Protein AF-A0A7C8MPL8-F1 (afdb_monomer_lite)

Secondary structure (DSSP, 8-state):
-HHHHHHHHHHHHHHHHHHHHHHHHHHHHHHHHHHHHHHHHHHHHHHHHHHHHHHHHHHHHHHHHHHHHHHHHHHHHHHHHHHHHHHHHHHHHHHHHHHHHHHHHHHHHHHHHHHHHHHHHHHHHHHHHHHHHHHHHHHHHHHHHHTTS---------------------------------------HHHHHHHHHHHHH---HHHHHHHHHHHHHHHT--HHHHHHHHHHHHH-

InterPro domains:
  IPR000237 GRIP domain [PF01465] (187-229)
  IPR000237 GRIP domain [PS50913] (182-232)
  IPR000237 GRIP domain [SM00755] (185-232)
  IPR051952 Golgi-associated and autophagy-related protein [PTHR23157] (3-232)

pLDDT: mean 83.1, std 19.93, range [31.59, 98.62]

Foldseek 3Di:
DVVVVVVVVVVVVVVVVVVVVVVVVVVVVVVVVVVVVVVVVVVVVVVVVVVVVVVVVVVVVVVVVVVVVVVVVVVVVVVVVVVVVVVVVVVVVVVVVVVVVVVVVVVVVVVVVVVVVVVVVVVVVVVVVVVVVVVVVVVVVVVVVCVVDDDDDDDDDDDDDDDDDDDDDDDDDDDDDDDDDDDDPDQDPVVLVVLVVCLVPDPDLVVNLVSLVVNCVRVVDDPVRSVVSNCVSVVD

Radius of gyration: 58.72 Å; chains: 1; bounding box: 122×41×184 Å

Sequence (236 aa):
MQERLDLAVEERERAEEQASTFSRRRARELEELKQKARDAERALGRAVEDKDDLASSQKELRRQKEDLERRAAQANEEVSEVRQAMGQLRDALDDSEKQARDLEKEKADLRRAFDETQNRLEKLQKSSKTMSDELRAIQTAKTRALDSNVQSSRSSTESSRSRLTSPTPKSRAVAAQPSGTADSSGIDYVYLKNVLLQFMEQRDKKHQQALIPVLGMLLHFDKKDEQKWTAAVSTR

Organism: NCBI:txid100035

Structure (mmCIF, N/CA/C/O backbone):
data_AF-A0A7C8MPL8-F1
#
_entry.id   AF-A0A7C8MPL8-F1
#
loop_
_atom_site.group_PDB
_atom_site.id
_atom_site.type_symbol
_atom_site.label_atom_id
_atom_site.label_alt_id
_atom_site.label_comp_id
_atom_site.label_asym_id
_atom_site.label_entity_id
_atom_site.label_seq_id
_atom_site.pdbx_PDB_ins_code
_atom_site.Cartn_x
_atom_site.Cartn_y
_atom_site.Cartn_z
_atom_site.occupancy
_atom_site.B_iso_or_equiv
_atom_site.auth_seq_id
_atom_site.auth_comp_id
_atom_site.auth_asym_id
_atom_site.auth_atom_id
_atom_site.pdbx_PDB_model_num
ATOM 1 N N . MET A 1 1 ? 62.451 1.252 -86.437 1.00 67.00 1 MET A N 1
ATOM 2 C CA . MET A 1 1 ? 62.012 2.448 -85.673 1.00 67.00 1 MET A CA 1
ATOM 3 C C . MET A 1 1 ? 60.508 2.420 -85.463 1.00 67.00 1 MET A C 1
ATOM 5 O O . MET A 1 1 ? 60.125 2.411 -84.305 1.00 67.00 1 MET A O 1
ATOM 9 N N . GLN A 1 2 ? 59.692 2.327 -86.524 1.00 74.06 2 GLN A N 1
ATOM 10 C CA . GLN A 1 2 ? 58.225 2.195 -86.424 1.00 74.06 2 GLN A CA 1
ATOM 11 C C . GLN A 1 2 ? 57.785 1.079 -85.464 1.00 74.06 2 GLN A C 1
ATOM 13 O O . GLN A 1 2 ? 57.200 1.404 -84.446 1.00 74.06 2 GLN A O 1
ATOM 18 N N . GLU A 1 3 ? 58.248 -0.162 -85.643 1.00 77.94 3 GLU A N 1
ATOM 19 C CA . GLU A 1 3 ? 57.890 -1.300 -84.765 1.00 77.94 3 GLU A CA 1
ATOM 20 C C . GLU A 1 3 ? 58.091 -1.045 -83.254 1.00 77.94 3 GLU A C 1
ATOM 22 O O . GLU A 1 3 ? 57.353 -1.571 -82.430 1.00 77.94 3 GLU A O 1
ATOM 27 N N . ARG A 1 4 ? 59.079 -0.222 -82.861 1.00 80.31 4 ARG A N 1
ATOM 28 C CA . ARG A 1 4 ? 59.301 0.146 -81.447 1.00 80.31 4 ARG A CA 1
ATOM 29 C C . ARG A 1 4 ? 58.323 1.210 -80.947 1.00 80.31 4 ARG A C 1
ATOM 31 O O . ARG A 1 4 ? 58.054 1.257 -79.754 1.00 80.31 4 ARG A O 1
ATOM 38 N N . LEU A 1 5 ? 57.844 2.076 -81.837 1.00 81.62 5 LEU A N 1
ATOM 39 C CA . LEU A 1 5 ? 56.781 3.036 -81.546 1.00 81.62 5 LEU A CA 1
ATOM 40 C C . LEU A 1 5 ? 55.430 2.318 -81.489 1.00 81.62 5 LEU A C 1
ATOM 42 O O . LEU A 1 5 ? 54.677 2.557 -80.556 1.00 81.62 5 LEU A O 1
ATOM 46 N N . ASP A 1 6 ? 55.175 1.393 -82.415 1.00 83.69 6 ASP A N 1
ATOM 47 C CA . ASP A 1 6 ? 53.940 0.606 -82.470 1.00 83.69 6 ASP A CA 1
ATOM 48 C C . ASP A 1 6 ? 53.789 -0.262 -81.204 1.00 83.69 6 ASP A C 1
ATOM 50 O O . ASP A 1 6 ? 52.764 -0.193 -80.529 1.00 83.69 6 ASP A O 1
ATOM 54 N N . LEU A 1 7 ? 54.852 -0.965 -80.783 1.00 86.50 7 LEU A N 1
ATOM 55 C CA . LEU A 1 7 ? 54.879 -1.694 -79.504 1.00 86.50 7 LEU A CA 1
ATOM 56 C C . LEU A 1 7 ? 54.639 -0.782 -78.287 1.00 86.50 7 LEU A C 1
ATOM 58 O O . LEU A 1 7 ? 53.892 -1.152 -77.385 1.00 86.50 7 LEU A O 1
ATOM 62 N N . ALA A 1 8 ? 55.229 0.418 -78.261 1.00 86.75 8 ALA A N 1
ATOM 63 C CA . ALA A 1 8 ? 55.022 1.373 -77.170 1.00 86.75 8 ALA A CA 1
ATOM 64 C C . ALA A 1 8 ? 53.590 1.948 -77.143 1.00 86.75 8 ALA A C 1
ATOM 66 O O . ALA A 1 8 ? 53.077 2.274 -76.071 1.00 86.75 8 ALA A O 1
ATOM 67 N N . VAL A 1 9 ? 52.932 2.058 -78.304 1.00 85.69 9 VAL A N 1
ATOM 68 C CA . VAL A 1 9 ? 51.509 2.411 -78.401 1.00 85.69 9 VAL A CA 1
ATOM 69 C C . VAL A 1 9 ? 50.644 1.265 -77.884 1.00 85.69 9 VAL A C 1
ATOM 71 O O . VAL A 1 9 ? 49.804 1.515 -77.026 1.00 85.69 9 VAL A O 1
ATOM 74 N N . GLU A 1 10 ? 50.889 0.014 -78.286 1.00 88.38 10 GLU A N 1
ATOM 75 C CA . GLU A 1 10 ? 50.123 -1.126 -77.764 1.00 88.38 10 GLU A CA 1
ATOM 76 C C . GLU A 1 10 ? 50.302 -1.337 -76.247 1.00 88.38 10 GLU A C 1
ATOM 78 O O . GLU A 1 10 ? 49.354 -1.701 -75.549 1.00 88.38 10 GLU A O 1
ATOM 83 N N . GLU A 1 11 ? 51.511 -1.148 -75.706 1.00 88.19 11 GLU A N 1
ATOM 84 C CA . GLU A 1 11 ? 51.752 -1.217 -74.257 1.00 88.19 11 GLU A CA 1
ATOM 85 C C . GLU A 1 11 ? 50.997 -0.111 -73.512 1.00 88.19 11 GLU A C 1
ATOM 87 O O . GLU A 1 11 ? 50.394 -0.370 -72.466 1.00 88.19 11 GLU A O 1
ATOM 92 N N . ARG A 1 12 ? 50.963 1.103 -74.078 1.00 92.19 12 ARG A N 1
ATOM 93 C CA . ARG A 1 12 ? 50.167 2.212 -73.548 1.00 92.19 12 ARG A CA 1
ATOM 94 C C . ARG A 1 12 ? 48.668 1.913 -73.613 1.00 92.19 12 ARG A C 1
ATOM 96 O O . ARG A 1 12 ? 47.988 2.128 -72.615 1.00 92.19 12 ARG A O 1
ATOM 103 N N . GLU A 1 13 ? 48.154 1.404 -74.729 1.00 89.81 13 GLU A N 1
ATOM 104 C CA . GLU A 1 13 ? 46.735 1.056 -74.875 1.00 89.81 13 GLU A CA 1
ATOM 105 C C . GLU A 1 13 ? 46.327 -0.041 -73.882 1.00 89.81 13 GLU A C 1
ATOM 107 O O . GLU A 1 13 ? 45.354 0.136 -73.149 1.00 89.81 13 GLU A O 1
ATOM 112 N N . ARG A 1 14 ? 47.128 -1.107 -73.726 1.00 91.81 14 ARG A N 1
ATOM 113 C CA . ARG A 1 14 ? 46.898 -2.129 -72.685 1.00 91.81 14 ARG A CA 1
ATOM 114 C C . ARG A 1 14 ? 46.922 -1.537 -71.272 1.00 91.81 14 ARG A C 1
ATOM 116 O O . ARG A 1 14 ? 46.098 -1.920 -70.440 1.00 91.81 14 ARG A O 1
ATOM 123 N N . ALA A 1 15 ? 47.834 -0.609 -70.981 1.00 91.31 15 ALA A N 1
ATOM 124 C CA . ALA A 1 15 ? 47.884 0.069 -69.685 1.00 91.31 15 ALA A CA 1
ATOM 125 C C . ALA A 1 15 ? 46.659 0.976 -69.453 1.00 91.31 15 ALA A C 1
ATOM 127 O O . ALA A 1 15 ? 46.120 1.005 -68.344 1.00 91.31 15 ALA A O 1
ATOM 128 N N . GLU A 1 16 ? 46.171 1.670 -70.485 1.00 92.06 16 GLU A N 1
ATOM 129 C CA . GLU A 1 16 ? 44.957 2.495 -70.433 1.00 92.06 16 GLU A CA 1
ATOM 130 C C . GLU A 1 16 ? 43.687 1.641 -70.261 1.00 92.06 16 GLU A C 1
ATOM 132 O O . GLU A 1 16 ? 42.826 1.981 -69.444 1.00 92.06 16 GLU A O 1
ATOM 137 N N . GLU A 1 17 ? 43.585 0.486 -70.925 1.00 91.56 17 GLU A N 1
ATOM 138 C CA . GLU A 1 17 ? 42.501 -0.486 -70.721 1.00 91.56 17 GLU A CA 1
ATOM 139 C C . GLU A 1 17 ? 42.502 -1.076 -69.300 1.00 91.56 17 GLU A C 1
ATOM 141 O O . GLU A 1 17 ? 41.455 -1.149 -68.641 1.00 91.56 17 GLU A O 1
ATOM 146 N N . GLN A 1 18 ? 43.674 -1.453 -68.781 1.00 93.00 18 GLN A N 1
ATOM 147 C CA . GLN A 1 18 ? 43.825 -1.946 -67.407 1.00 93.00 18 GLN A CA 1
ATOM 148 C C . GLN A 1 18 ? 43.489 -0.858 -66.375 1.00 93.00 18 GLN A C 1
ATOM 150 O O . GLN A 1 18 ? 42.751 -1.114 -65.421 1.00 93.00 18 GLN A O 1
ATOM 155 N N . ALA A 1 19 ? 43.936 0.383 -66.587 1.00 92.31 19 ALA A N 1
ATOM 156 C CA . ALA A 1 19 ? 43.582 1.516 -65.735 1.00 92.31 19 ALA A CA 1
ATOM 157 C C . ALA A 1 19 ? 42.073 1.828 -65.785 1.00 92.31 19 ALA A C 1
ATOM 159 O O . ALA A 1 19 ? 41.456 2.075 -64.746 1.00 92.31 19 ALA A O 1
ATOM 160 N N . SER A 1 20 ? 41.453 1.762 -66.967 1.00 93.06 20 SER A N 1
ATOM 161 C CA . SER A 1 20 ? 40.014 1.974 -67.177 1.00 93.06 20 SER A CA 1
ATOM 162 C C . SER A 1 20 ? 39.164 0.910 -66.474 1.00 93.06 20 SER A C 1
ATOM 164 O O . SER A 1 20 ? 38.223 1.236 -65.742 1.00 93.06 20 SER A O 1
ATOM 166 N N . THR A 1 21 ? 39.514 -0.370 -66.622 1.00 93.62 21 THR A N 1
ATOM 167 C CA . THR A 1 21 ? 38.810 -1.483 -65.960 1.00 93.62 21 THR A CA 1
ATOM 168 C C . THR A 1 21 ? 38.979 -1.448 -64.440 1.00 93.62 21 THR A C 1
ATOM 170 O O . THR A 1 21 ? 37.984 -1.570 -63.717 1.00 93.62 21 THR A O 1
ATOM 173 N N . PHE A 1 22 ? 40.191 -1.183 -63.940 1.00 95.38 22 PHE A N 1
ATOM 174 C CA . PHE A 1 22 ? 40.453 -0.995 -62.511 1.00 95.38 22 PHE A CA 1
ATOM 175 C C . PHE A 1 22 ? 39.693 0.211 -61.935 1.00 95.38 22 PHE A C 1
ATOM 177 O O . PHE A 1 22 ? 39.052 0.095 -60.890 1.00 95.38 22 PHE A O 1
ATOM 184 N N . SER A 1 23 ? 39.684 1.346 -62.642 1.00 94.81 23 SER A N 1
ATOM 185 C CA . SER A 1 23 ? 38.942 2.552 -62.254 1.00 94.81 23 SER A CA 1
ATOM 186 C C . SER A 1 23 ? 37.435 2.288 -62.152 1.00 94.81 23 SER A C 1
ATOM 188 O O . SER A 1 23 ? 36.821 2.594 -61.130 1.00 94.81 23 SER A O 1
ATOM 190 N N . ARG A 1 24 ? 36.838 1.616 -63.150 1.00 95.94 24 ARG A N 1
ATOM 191 C CA . ARG A 1 24 ? 35.416 1.217 -63.127 1.00 95.94 24 ARG A CA 1
ATOM 192 C C . ARG A 1 24 ? 35.086 0.285 -61.963 1.00 95.94 24 ARG A C 1
ATOM 194 O O . ARG A 1 24 ? 34.034 0.441 -61.344 1.00 95.94 24 ARG A O 1
ATOM 201 N N . ARG A 1 25 ? 35.964 -0.675 -61.652 1.00 95.62 25 ARG A N 1
ATOM 202 C CA . ARG A 1 25 ? 35.799 -1.570 -60.498 1.00 95.62 25 ARG A CA 1
ATOM 203 C C . ARG A 1 25 ? 35.842 -0.785 -59.185 1.00 95.62 25 ARG A C 1
ATOM 205 O O . ARG A 1 25 ? 34.903 -0.873 -58.400 1.00 95.62 25 ARG A O 1
ATOM 212 N N . ARG A 1 26 ? 36.872 0.042 -58.993 1.00 96.25 26 ARG A N 1
ATOM 213 C CA . ARG A 1 26 ? 37.046 0.866 -57.790 1.00 96.25 26 ARG A CA 1
ATOM 214 C C . ARG A 1 26 ? 35.908 1.872 -57.602 1.00 96.25 26 ARG A C 1
ATOM 216 O O . ARG A 1 26 ? 35.501 2.117 -56.473 1.00 96.25 26 ARG A O 1
ATOM 223 N N . ALA A 1 27 ? 35.353 2.418 -58.685 1.00 96.50 27 ALA A N 1
ATOM 224 C CA . ALA A 1 27 ? 34.179 3.289 -58.630 1.00 96.50 27 ALA A CA 1
ATOM 225 C C . ALA A 1 27 ? 32.936 2.560 -58.085 1.00 96.50 27 ALA A C 1
ATOM 227 O O . ALA A 1 27 ? 32.233 3.118 -57.247 1.00 96.50 27 ALA A O 1
ATOM 228 N N . ARG A 1 28 ? 32.695 1.305 -58.498 1.00 96.94 28 ARG A N 1
ATOM 229 C CA . ARG A 1 28 ? 31.602 0.471 -57.960 1.00 96.94 28 ARG A CA 1
ATOM 230 C C . ARG A 1 28 ? 31.819 0.131 -56.488 1.00 96.94 28 ARG A C 1
ATOM 232 O O . ARG A 1 28 ? 30.913 0.329 -55.689 1.00 96.94 28 ARG A O 1
ATOM 239 N N . GLU A 1 29 ? 33.027 -0.298 -56.122 1.00 96.88 29 GLU A N 1
ATOM 240 C CA . GLU A 1 29 ? 33.391 -0.601 -54.729 1.00 96.88 29 GLU A CA 1
ATOM 241 C C . GLU A 1 29 ? 33.224 0.636 -53.820 1.00 96.88 29 GLU A C 1
ATOM 243 O O . GLU A 1 29 ? 32.696 0.526 -52.714 1.00 96.88 29 GLU A O 1
ATOM 248 N N . LEU A 1 30 ? 33.585 1.835 -54.296 1.00 97.44 30 LEU A N 1
ATOM 249 C CA . LEU A 1 30 ? 33.338 3.094 -53.583 1.00 97.44 30 LEU A CA 1
ATOM 250 C C . LEU A 1 30 ? 31.844 3.426 -53.453 1.00 97.44 30 LEU A C 1
ATOM 252 O O . LEU A 1 30 ? 31.427 3.910 -52.404 1.00 97.44 30 LEU A O 1
ATOM 256 N N . GLU A 1 31 ? 31.037 3.184 -54.485 1.00 97.25 31 GLU A N 1
ATOM 257 C CA . GLU A 1 31 ? 29.591 3.433 -54.440 1.00 97.25 31 GLU A CA 1
ATOM 258 C C . GLU A 1 31 ? 28.884 2.472 -53.467 1.00 97.25 31 GLU A C 1
ATOM 260 O O . GLU A 1 31 ? 28.074 2.903 -52.645 1.00 97.25 31 GLU A O 1
ATOM 265 N N . GLU A 1 32 ? 29.271 1.192 -53.462 1.00 97.94 32 GLU A N 1
ATOM 266 C CA . GLU A 1 32 ? 28.816 0.211 -52.472 1.00 97.94 32 GLU A CA 1
ATOM 267 C C . GLU A 1 32 ? 29.202 0.596 -51.041 1.00 97.94 32 GLU A C 1
ATOM 269 O O . GLU A 1 32 ? 28.385 0.461 -50.130 1.00 97.94 32 GLU A O 1
ATOM 274 N N . LEU A 1 33 ? 30.435 1.068 -50.820 1.00 97.69 33 LEU A N 1
ATOM 275 C CA . LEU A 1 33 ? 30.889 1.510 -49.500 1.00 97.69 33 LEU A CA 1
ATOM 276 C C . LEU A 1 33 ? 30.125 2.751 -49.022 1.00 97.69 33 LEU A C 1
ATOM 278 O O . LEU A 1 33 ? 29.727 2.792 -47.860 1.00 97.69 33 LEU A O 1
ATOM 282 N N . LYS A 1 34 ? 29.841 3.723 -49.902 1.00 98.12 34 LYS A N 1
ATOM 283 C CA . LYS A 1 34 ? 28.970 4.869 -49.572 1.00 98.12 34 LYS A CA 1
ATOM 284 C C . LYS A 1 34 ? 27.554 4.424 -49.212 1.00 98.12 34 LYS A C 1
ATOM 286 O O . LYS A 1 34 ? 26.969 4.966 -48.277 1.00 98.12 34 LYS A O 1
ATOM 291 N N . GLN A 1 35 ? 26.993 3.461 -49.945 1.00 98.25 35 GLN A N 1
ATOM 292 C CA . GLN A 1 35 ? 25.651 2.954 -49.666 1.00 98.25 35 GLN A CA 1
ATOM 293 C C . GLN A 1 35 ? 25.610 2.223 -48.316 1.00 98.25 35 GLN A C 1
ATOM 295 O O . GLN A 1 35 ? 24.775 2.548 -47.476 1.00 98.25 35 GLN A O 1
ATOM 300 N N . LYS A 1 36 ? 26.580 1.335 -48.056 1.00 98.19 36 LYS A N 1
ATOM 301 C CA . LYS A 1 36 ? 26.753 0.652 -46.762 1.00 98.19 36 LYS A CA 1
ATOM 302 C C . LYS A 1 36 ? 26.947 1.643 -45.606 1.00 98.19 36 LYS A C 1
ATOM 304 O O . LYS A 1 36 ? 26.357 1.441 -44.551 1.00 98.19 36 LYS A O 1
ATOM 309 N N . ALA A 1 37 ? 27.710 2.722 -45.804 1.00 98.06 37 ALA A N 1
ATOM 310 C CA . ALA A 1 37 ? 27.881 3.777 -44.802 1.00 98.06 37 ALA A CA 1
ATOM 311 C C . ALA A 1 37 ? 26.551 4.477 -44.473 1.00 98.06 37 ALA A C 1
ATOM 313 O O . ALA A 1 37 ? 26.176 4.543 -43.308 1.00 98.06 37 ALA A O 1
ATOM 314 N N . ARG A 1 38 ? 25.783 4.897 -45.489 1.00 98.31 38 ARG A N 1
ATOM 315 C CA . ARG A 1 38 ? 24.454 5.513 -45.304 1.00 98.31 38 ARG A CA 1
ATOM 316 C C . ARG A 1 38 ? 23.456 4.587 -44.612 1.00 98.31 38 ARG A C 1
ATOM 318 O O . ARG A 1 38 ? 22.646 5.042 -43.810 1.00 98.31 38 ARG A O 1
ATOM 325 N N . ASP A 1 39 ? 23.482 3.295 -44.926 1.00 98.19 39 ASP A N 1
ATOM 326 C CA . ASP A 1 39 ? 22.590 2.321 -44.291 1.00 98.19 39 ASP A CA 1
ATOM 327 C C . ASP A 1 39 ? 23.005 2.025 -42.841 1.00 98.19 39 ASP A C 1
ATOM 329 O O . ASP A 1 39 ? 22.136 1.910 -41.976 1.00 98.19 39 ASP A O 1
ATOM 333 N N . ALA A 1 40 ? 24.308 2.013 -42.544 1.00 97.88 40 ALA A N 1
ATOM 334 C CA . ALA A 1 40 ? 24.823 1.946 -41.178 1.00 97.88 40 ALA A CA 1
ATOM 335 C C . ALA A 1 40 ? 24.480 3.206 -40.359 1.00 97.88 40 ALA A C 1
ATOM 337 O O . ALA A 1 40 ? 24.060 3.080 -39.213 1.00 97.88 40 ALA A O 1
ATOM 338 N N . GLU A 1 41 ? 24.577 4.406 -40.942 1.00 98.12 41 GLU A N 1
ATOM 339 C CA . GLU A 1 41 ? 24.157 5.672 -40.314 1.00 98.12 41 GLU A CA 1
ATOM 340 C C . GLU A 1 41 ? 22.657 5.667 -39.971 1.00 98.12 41 GLU A C 1
ATOM 342 O O . GLU A 1 41 ? 22.269 6.033 -38.862 1.00 98.12 4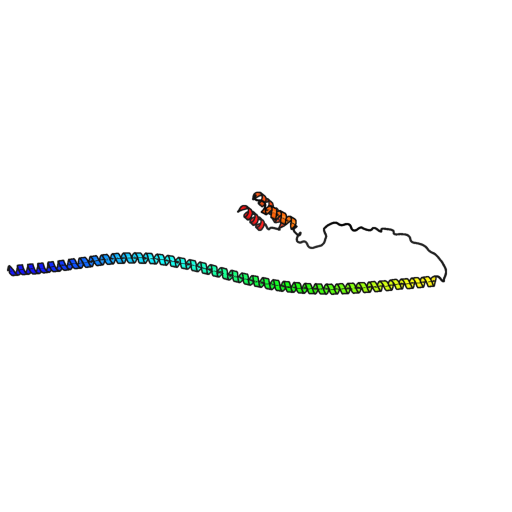1 GLU A O 1
ATOM 347 N N . ARG A 1 42 ? 21.801 5.185 -40.885 1.00 98.44 42 ARG A N 1
ATOM 348 C CA . ARG A 1 42 ? 20.353 5.027 -40.640 1.00 98.44 42 ARG A CA 1
ATOM 349 C C . ARG A 1 42 ? 20.053 4.003 -39.547 1.00 98.44 42 ARG A C 1
ATOM 351 O O . ARG A 1 42 ? 19.166 4.233 -38.728 1.00 98.44 42 ARG A O 1
ATOM 358 N N . ALA A 1 43 ? 20.761 2.873 -39.544 1.00 98.25 43 ALA A N 1
ATOM 359 C CA . ALA A 1 43 ? 20.613 1.847 -38.516 1.00 98.25 43 ALA A CA 1
ATOM 360 C C . ALA A 1 43 ? 21.075 2.354 -37.140 1.00 98.25 43 ALA A C 1
ATOM 362 O O . ALA A 1 43 ? 20.408 2.092 -36.143 1.00 98.25 43 ALA A O 1
ATOM 363 N N . LEU A 1 44 ? 22.162 3.131 -37.096 1.00 98.38 44 LEU A N 1
ATOM 364 C CA . LEU A 1 44 ? 22.645 3.793 -35.886 1.00 98.38 44 LEU A CA 1
ATOM 365 C C . LEU A 1 44 ? 21.623 4.804 -35.350 1.00 98.38 44 LEU A C 1
ATOM 367 O O . LEU A 1 44 ? 21.365 4.800 -34.153 1.00 98.38 44 LEU A O 1
ATOM 371 N N . GLY A 1 45 ? 21.012 5.618 -36.220 1.00 98.38 45 GLY A N 1
ATOM 372 C CA . GLY A 1 45 ? 19.949 6.553 -35.833 1.00 98.38 45 GLY A CA 1
ATOM 373 C C . GLY A 1 45 ? 18.781 5.851 -35.134 1.00 98.38 45 GLY A C 1
ATOM 374 O O . GLY A 1 45 ? 18.458 6.188 -34.000 1.00 98.38 45 GLY A O 1
ATOM 375 N N . ARG A 1 46 ? 18.240 4.792 -35.752 1.00 98.38 46 ARG A N 1
ATOM 376 C CA . ARG A 1 46 ? 17.169 3.971 -35.154 1.00 98.38 46 ARG A CA 1
ATOM 377 C C . ARG A 1 46 ? 17.583 3.339 -33.826 1.00 98.38 46 ARG A C 1
ATOM 379 O O . ARG A 1 46 ? 16.830 3.387 -32.868 1.00 98.38 46 ARG A O 1
ATOM 386 N N . ALA A 1 47 ? 18.801 2.802 -33.740 1.00 98.12 47 ALA A N 1
ATOM 387 C CA . ALA A 1 47 ? 19.307 2.205 -32.505 1.00 98.12 47 ALA A CA 1
ATOM 388 C C . ALA A 1 47 ? 19.511 3.228 -31.367 1.00 98.12 47 ALA A C 1
ATOM 390 O O . ALA A 1 47 ? 19.532 2.842 -30.199 1.00 98.12 47 ALA A O 1
ATOM 391 N N . VAL A 1 48 ? 19.678 4.519 -31.685 1.00 98.50 48 VAL A N 1
ATOM 392 C CA . VAL A 1 48 ? 19.681 5.610 -30.697 1.00 98.50 48 VAL A CA 1
ATOM 393 C C . VAL A 1 48 ? 18.254 5.946 -30.261 1.00 98.50 48 VAL A C 1
ATOM 395 O O . VAL A 1 48 ? 18.015 6.016 -29.059 1.00 98.50 48 VAL A O 1
ATOM 398 N N . GLU A 1 49 ? 17.310 6.064 -31.199 1.00 98.44 49 GLU A N 1
ATOM 399 C CA . GLU A 1 49 ? 15.880 6.276 -30.909 1.00 98.44 49 GLU A CA 1
ATOM 400 C C . GLU A 1 49 ? 15.321 5.151 -30.012 1.00 98.44 49 GLU A C 1
ATOM 402 O O . GLU A 1 49 ? 14.853 5.425 -28.906 1.00 98.44 49 GLU A O 1
ATOM 407 N N . ASP A 1 50 ? 15.501 3.883 -30.405 1.00 98.31 50 ASP A N 1
ATOM 408 C CA . ASP A 1 50 ? 15.093 2.698 -29.630 1.00 98.31 50 ASP A CA 1
ATOM 409 C C . ASP A 1 50 ? 15.698 2.695 -28.212 1.00 98.31 50 ASP A C 1
ATOM 411 O O . ASP A 1 50 ? 15.056 2.304 -27.234 1.00 98.31 50 ASP A O 1
ATOM 415 N N . LYS A 1 51 ? 16.960 3.122 -28.077 1.00 98.38 51 LYS A N 1
ATOM 416 C CA . LYS A 1 51 ? 17.661 3.185 -26.789 1.00 98.38 51 LYS A CA 1
ATOM 417 C C . LYS A 1 51 ? 17.081 4.270 -25.883 1.00 98.38 51 LYS A C 1
ATOM 419 O O . LYS A 1 51 ? 16.948 4.028 -24.681 1.00 98.38 51 LYS A O 1
ATOM 424 N N . ASP A 1 52 ? 16.773 5.443 -26.424 1.00 98.50 52 ASP A N 1
ATOM 425 C CA . ASP A 1 52 ? 16.223 6.556 -25.651 1.00 98.50 52 ASP A CA 1
ATOM 426 C C . ASP A 1 52 ? 14.770 6.264 -25.229 1.00 98.50 52 ASP A C 1
ATOM 428 O O . ASP A 1 52 ? 14.409 6.494 -24.067 1.00 98.50 52 ASP A O 1
ATOM 432 N N . ASP A 1 53 ? 13.983 5.614 -26.093 1.00 98.44 53 ASP A N 1
ATOM 433 C CA . ASP A 1 53 ? 12.656 5.085 -25.760 1.00 98.44 53 ASP A CA 1
ATOM 434 C C . ASP A 1 53 ? 12.729 4.033 -24.641 1.00 98.44 53 ASP A C 1
ATOM 436 O O . ASP A 1 53 ? 12.034 4.155 -23.624 1.00 98.44 53 ASP A O 1
ATOM 440 N N . LEU A 1 54 ? 13.628 3.046 -24.748 1.00 98.38 54 LEU A N 1
ATOM 441 C CA . LEU A 1 54 ? 13.859 2.047 -23.696 1.00 98.38 54 LEU A CA 1
ATOM 442 C C . LEU A 1 54 ? 14.345 2.677 -22.381 1.00 98.38 54 LEU A C 1
ATOM 444 O O . LEU A 1 54 ? 13.931 2.245 -21.302 1.00 98.38 54 LEU A O 1
ATOM 448 N N . ALA A 1 55 ? 15.187 3.712 -22.437 1.00 98.50 55 ALA A N 1
ATOM 449 C CA . ALA A 1 55 ? 15.637 4.443 -21.255 1.00 98.50 55 ALA A CA 1
ATOM 450 C C . ALA A 1 55 ? 14.487 5.217 -20.585 1.00 98.50 55 ALA A C 1
ATOM 452 O O . ALA A 1 55 ? 14.395 5.240 -19.351 1.00 98.50 55 ALA A O 1
ATOM 453 N N . SER A 1 56 ? 13.580 5.803 -21.376 1.00 98.44 56 SER A N 1
ATOM 454 C CA . SER A 1 56 ? 12.378 6.472 -20.868 1.00 98.44 56 SER A CA 1
ATOM 455 C C . SER A 1 56 ? 11.421 5.475 -20.195 1.00 98.44 56 SER A C 1
ATOM 457 O O . SER A 1 56 ? 11.007 5.695 -19.054 1.00 98.44 56 SER A O 1
ATOM 459 N N . SER A 1 57 ? 11.183 4.323 -20.832 1.00 98.19 57 SER A N 1
ATOM 460 C CA . SER A 1 57 ? 10.366 3.228 -20.303 1.00 98.19 57 SER A CA 1
ATOM 461 C C . SER A 1 57 ? 10.956 2.655 -19.010 1.00 98.19 57 SER A C 1
ATOM 463 O O . SER A 1 57 ? 10.253 2.524 -18.008 1.00 98.19 57 SER A O 1
ATOM 465 N N . GLN A 1 58 ? 12.272 2.416 -18.961 1.00 98.38 58 GLN A N 1
ATOM 466 C CA . GLN A 1 58 ? 12.955 1.956 -17.747 1.00 98.38 58 GLN A CA 1
ATOM 467 C C . GLN A 1 58 ? 12.829 2.967 -16.595 1.00 98.38 58 GLN A C 1
ATOM 469 O O . GLN A 1 58 ? 12.669 2.569 -15.439 1.00 98.38 58 GLN A O 1
ATOM 474 N N . LYS A 1 59 ? 12.909 4.272 -16.882 1.00 98.62 59 LYS A N 1
ATOM 475 C CA . LYS A 1 59 ? 12.736 5.330 -15.875 1.00 98.62 59 LYS A CA 1
ATOM 476 C C . LYS A 1 59 ? 11.310 5.358 -15.324 1.00 98.62 59 LYS A C 1
ATOM 478 O O . LYS A 1 59 ? 11.135 5.545 -14.122 1.00 98.62 59 LYS A O 1
ATOM 483 N N . GLU A 1 60 ? 10.315 5.148 -16.176 1.00 98.56 60 GLU A N 1
ATOM 484 C CA . GLU A 1 60 ? 8.913 5.107 -15.770 1.00 98.56 60 GLU A CA 1
ATOM 485 C C . GLU A 1 60 ? 8.584 3.840 -14.964 1.00 98.56 60 GLU A C 1
ATOM 487 O O . GLU A 1 60 ? 8.022 3.935 -13.875 1.00 98.56 60 GLU A O 1
ATOM 492 N N . LEU A 1 61 ? 9.064 2.668 -15.392 1.00 98.25 61 LEU A N 1
ATOM 493 C CA . LEU A 1 61 ? 8.949 1.422 -14.621 1.00 98.25 61 LEU A CA 1
ATOM 494 C C . LEU A 1 61 ? 9.628 1.512 -13.243 1.00 98.25 61 LEU A C 1
ATOM 496 O O . LEU A 1 61 ? 9.110 0.964 -12.270 1.00 98.25 61 LEU A O 1
ATOM 500 N N . ARG A 1 62 ? 10.759 2.227 -13.124 1.00 98.62 62 ARG A N 1
ATOM 501 C CA . ARG A 1 62 ? 11.395 2.502 -11.821 1.00 98.62 62 ARG A CA 1
ATOM 502 C C . ARG A 1 62 ? 10.502 3.345 -10.911 1.00 98.62 62 ARG A C 1
ATOM 504 O O . ARG A 1 62 ? 10.313 2.963 -9.764 1.00 98.62 62 ARG A O 1
ATOM 511 N N . ARG A 1 63 ? 9.899 4.425 -11.421 1.00 98.62 63 ARG A N 1
ATOM 512 C CA . ARG A 1 63 ? 8.951 5.258 -10.653 1.00 98.62 63 ARG A CA 1
ATOM 513 C C . ARG A 1 63 ? 7.738 4.463 -10.188 1.00 98.62 63 ARG A C 1
ATOM 515 O O . ARG A 1 63 ? 7.396 4.506 -9.014 1.00 98.62 63 ARG A O 1
ATOM 522 N N . GLN A 1 64 ? 7.133 3.691 -11.089 1.00 98.56 64 GLN A N 1
ATOM 523 C CA . GLN A 1 64 ? 5.986 2.843 -10.763 1.00 98.56 64 GLN A CA 1
ATOM 524 C C . GLN A 1 64 ? 6.344 1.799 -9.702 1.00 98.56 64 GLN A C 1
ATOM 526 O O . GLN A 1 64 ? 5.556 1.562 -8.790 1.00 98.56 64 GLN A O 1
ATOM 531 N N . LYS A 1 65 ? 7.551 1.224 -9.769 1.00 98.38 65 LYS A N 1
ATOM 532 C CA . LYS A 1 65 ? 8.067 0.339 -8.724 1.00 98.38 65 LYS A CA 1
ATOM 533 C C . LYS A 1 65 ? 8.237 1.072 -7.385 1.00 98.38 65 LYS A C 1
ATOM 535 O O . LYS A 1 65 ? 7.733 0.576 -6.384 1.00 98.38 65 LYS A O 1
ATOM 540 N N . GLU A 1 66 ? 8.889 2.235 -7.361 1.00 98.62 66 GLU A N 1
ATOM 541 C CA . GLU A 1 66 ? 9.079 3.040 -6.141 1.00 98.62 66 GLU A CA 1
ATOM 542 C C . GLU A 1 66 ? 7.737 3.437 -5.497 1.00 98.62 66 GLU A C 1
ATOM 544 O O . GLU A 1 66 ? 7.581 3.357 -4.279 1.00 98.62 66 GLU A O 1
ATOM 549 N N . ASP A 1 67 ? 6.739 3.818 -6.297 1.00 98.50 67 ASP A N 1
ATOM 550 C CA . ASP A 1 67 ? 5.407 4.174 -5.801 1.00 98.50 67 ASP A CA 1
ATOM 551 C C . ASP A 1 67 ? 4.610 2.955 -5.308 1.00 98.50 67 ASP A C 1
ATOM 553 O O . ASP A 1 67 ? 3.878 3.061 -4.321 1.00 98.50 67 ASP A O 1
ATOM 557 N N . LEU A 1 68 ? 4.769 1.783 -5.934 1.00 98.38 68 LEU A N 1
ATOM 558 C CA . LEU A 1 68 ? 4.210 0.526 -5.424 1.00 98.38 68 LEU A CA 1
ATOM 559 C C . LEU A 1 68 ? 4.883 0.092 -4.114 1.00 98.38 68 LEU A C 1
ATOM 561 O O . LEU A 1 68 ? 4.182 -0.314 -3.190 1.00 98.38 68 LEU A O 1
ATOM 565 N N . GLU A 1 69 ? 6.206 0.224 -3.996 1.00 98.50 69 GLU A N 1
ATOM 566 C CA . GLU A 1 69 ? 6.950 -0.065 -2.762 1.00 98.50 69 GLU A CA 1
ATOM 567 C C . GLU A 1 69 ? 6.530 0.877 -1.620 1.00 98.50 69 GLU A C 1
ATOM 569 O O . GLU A 1 69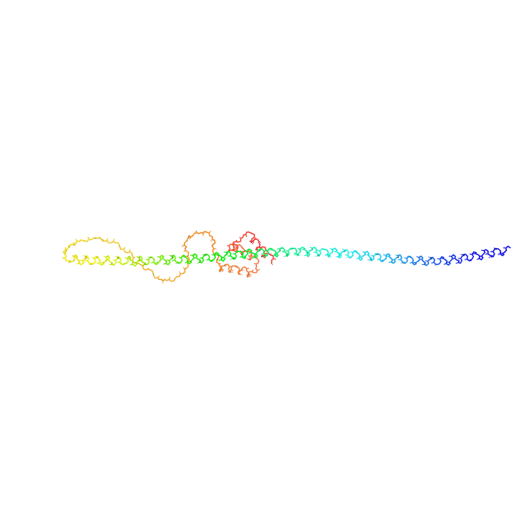 ? 6.290 0.412 -0.505 1.00 98.50 69 GLU A O 1
ATOM 574 N N . ARG A 1 70 ? 6.325 2.174 -1.897 1.00 98.62 70 ARG A N 1
ATOM 575 C CA . ARG A 1 70 ? 5.771 3.138 -0.924 1.00 98.62 70 ARG A CA 1
ATOM 576 C C . ARG A 1 70 ? 4.365 2.760 -0.459 1.00 98.62 70 ARG A C 1
ATOM 578 O O . ARG A 1 70 ? 4.113 2.752 0.743 1.00 98.62 70 ARG A O 1
ATOM 585 N N . ARG A 1 71 ? 3.462 2.416 -1.385 1.00 98.56 71 ARG A N 1
ATOM 586 C CA . ARG A 1 71 ? 2.091 1.986 -1.049 1.00 98.56 71 ARG A CA 1
ATOM 587 C C . ARG A 1 71 ? 2.079 0.682 -0.254 1.00 98.56 71 ARG A C 1
ATOM 589 O O . ARG A 1 71 ? 1.297 0.551 0.680 1.00 98.56 71 ARG A O 1
ATOM 596 N N . ALA A 1 72 ? 2.955 -0.265 -0.589 1.00 98.19 72 ALA A N 1
ATOM 597 C CA . ALA A 1 72 ? 3.104 -1.509 0.159 1.00 98.19 72 ALA A CA 1
ATOM 598 C C . ALA A 1 72 ? 3.645 -1.263 1.579 1.00 98.19 72 ALA A C 1
ATOM 600 O O . ALA A 1 72 ? 3.171 -1.886 2.525 1.00 98.19 72 ALA A O 1
ATOM 601 N N . ALA A 1 73 ? 4.595 -0.337 1.750 1.00 98.44 73 ALA A N 1
ATOM 602 C CA . ALA A 1 73 ? 5.079 0.069 3.068 1.00 98.44 73 ALA A CA 1
ATOM 603 C C . ALA A 1 73 ? 3.968 0.719 3.912 1.00 98.44 73 ALA A C 1
ATOM 605 O O . ALA A 1 73 ? 3.769 0.315 5.053 1.00 98.44 73 ALA A O 1
ATOM 606 N N . GLN A 1 74 ? 3.195 1.646 3.333 1.00 98.56 74 GLN A N 1
ATOM 607 C CA . GLN A 1 74 ? 2.046 2.278 3.996 1.00 98.56 74 GLN A CA 1
ATOM 608 C C . GLN A 1 74 ? 0.990 1.249 4.424 1.00 98.56 74 GLN A C 1
ATOM 610 O O . GLN A 1 74 ? 0.611 1.214 5.589 1.00 98.56 74 GLN A O 1
ATOM 615 N N . ALA A 1 75 ? 0.585 0.347 3.524 1.00 98.12 75 ALA A N 1
ATOM 616 C CA . ALA A 1 75 ? -0.393 -0.695 3.838 1.00 98.12 75 ALA A CA 1
ATOM 617 C C . ALA A 1 75 ? 0.096 -1.676 4.925 1.00 98.12 75 ALA A C 1
ATOM 619 O O . ALA A 1 75 ? -0.704 -2.166 5.719 1.00 98.12 75 ALA A O 1
ATOM 620 N N . ASN A 1 76 ? 1.401 -1.968 4.987 1.00 98.44 76 ASN A N 1
ATOM 621 C CA . ASN A 1 76 ? 1.969 -2.785 6.063 1.00 98.44 76 ASN A CA 1
ATOM 622 C C . ASN A 1 76 ? 1.938 -2.063 7.419 1.00 98.44 76 ASN A C 1
ATOM 624 O O . ASN A 1 76 ? 1.655 -2.711 8.428 1.00 98.44 76 ASN A O 1
ATOM 628 N N . GLU A 1 77 ? 2.186 -0.750 7.444 1.00 98.56 77 GLU A N 1
ATOM 629 C CA . GLU A 1 77 ? 2.094 0.059 8.665 1.00 98.56 77 GLU A CA 1
ATOM 630 C C . GLU A 1 77 ? 0.642 0.148 9.155 1.00 98.56 77 GLU A C 1
ATOM 632 O O . GLU A 1 77 ? 0.370 -0.199 10.300 1.00 98.56 77 GLU A O 1
ATOM 637 N N . GLU A 1 78 ? -0.314 0.453 8.271 1.00 98.50 78 GLU A N 1
ATOM 638 C CA . GLU A 1 78 ? -1.754 0.453 8.588 1.00 98.50 78 GLU A CA 1
ATOM 639 C C . GLU A 1 78 ? -2.217 -0.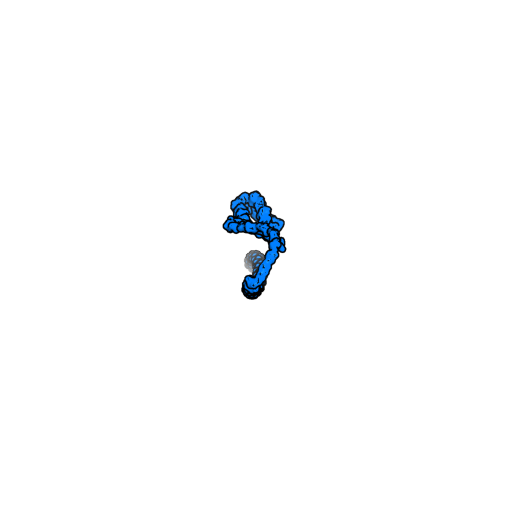903 9.161 1.00 98.50 78 GLU A C 1
ATOM 641 O O . GLU A 1 78 ? -2.964 -0.962 10.139 1.00 98.50 78 GLU A O 1
ATOM 646 N N . VAL A 1 79 ? -1.739 -2.025 8.606 1.00 98.62 79 VAL A N 1
ATOM 647 C CA . VAL A 1 79 ? -2.024 -3.371 9.141 1.00 98.62 79 VAL A CA 1
ATOM 648 C C . VAL A 1 79 ? -1.375 -3.599 10.513 1.00 98.62 79 VAL A C 1
ATOM 650 O O . VAL A 1 79 ? -1.947 -4.315 11.340 1.00 98.62 79 VAL A O 1
ATOM 653 N N . SER A 1 80 ? -0.206 -3.012 10.777 1.00 98.56 80 SER A N 1
ATOM 654 C CA . SER A 1 80 ? 0.458 -3.048 12.086 1.00 98.56 80 SER A CA 1
ATOM 655 C C . SER A 1 80 ? -0.343 -2.263 13.132 1.00 98.56 80 SER A C 1
ATOM 657 O O . SER A 1 80 ? -0.712 -2.822 14.169 1.00 98.56 80 SER A O 1
ATOM 659 N N . GLU A 1 81 ? -0.717 -1.020 12.818 1.00 98.56 81 GLU A N 1
ATOM 660 C CA . GLU A 1 81 ? -1.543 -0.150 13.663 1.00 98.56 81 GLU A CA 1
ATOM 661 C C . GLU A 1 81 ? -2.902 -0.791 13.981 1.00 98.56 81 GLU A C 1
ATOM 663 O O . GLU A 1 81 ? -3.302 -0.867 15.145 1.00 98.56 81 GLU A O 1
ATOM 668 N N . VAL A 1 82 ? -3.594 -1.345 12.977 1.00 98.56 82 VAL A N 1
ATOM 669 C CA . VAL A 1 82 ? -4.878 -2.042 13.174 1.00 98.56 82 VAL A CA 1
ATOM 670 C C . VAL A 1 82 ? -4.720 -3.266 14.080 1.00 98.56 82 VAL A C 1
ATOM 672 O O . VAL A 1 82 ? -5.575 -3.507 14.934 1.00 98.56 82 VAL A O 1
ATOM 675 N N . ARG A 1 83 ? -3.629 -4.035 13.956 1.00 98.56 83 ARG A N 1
ATOM 676 C CA . ARG A 1 83 ? -3.353 -5.168 14.860 1.00 98.56 83 ARG A CA 1
ATOM 677 C C . ARG A 1 83 ? -3.083 -4.705 16.290 1.00 98.56 83 ARG A C 1
ATOM 679 O O . ARG A 1 83 ? -3.577 -5.344 17.218 1.00 98.56 83 ARG A O 1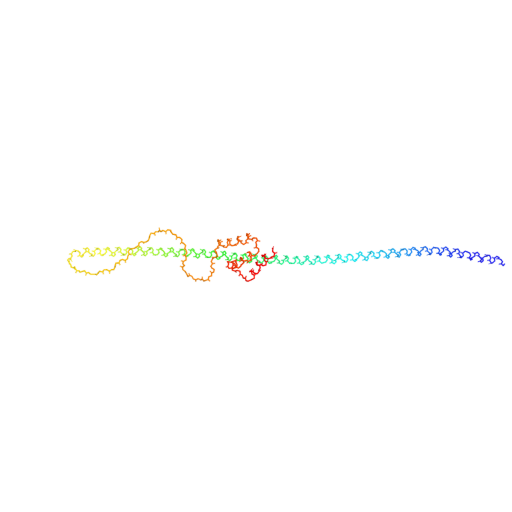
ATOM 686 N N . GLN A 1 84 ? -2.353 -3.606 16.472 1.00 98.62 84 GLN A N 1
ATOM 687 C CA . GLN A 1 84 ? -2.106 -3.015 17.786 1.00 98.62 84 GLN A CA 1
ATOM 688 C C . GLN A 1 84 ? -3.410 -2.520 18.429 1.00 98.62 84 GLN A C 1
ATOM 690 O O . GLN A 1 84 ? -3.688 -2.863 19.578 1.00 98.62 84 GLN A O 1
ATOM 695 N N . ALA A 1 85 ? -4.247 -1.800 17.677 1.00 98.44 85 ALA A N 1
ATOM 696 C CA . ALA A 1 85 ? -5.555 -1.336 18.134 1.00 98.44 85 ALA A CA 1
ATOM 697 C C . ALA A 1 85 ? -6.498 -2.506 18.476 1.00 98.44 85 ALA A C 1
ATOM 699 O O . ALA A 1 85 ? -7.177 -2.476 19.500 1.00 98.44 85 ALA A O 1
ATOM 700 N N . MET A 1 86 ? -6.503 -3.583 17.678 1.00 98.50 86 MET A N 1
ATOM 701 C CA . MET A 1 86 ? -7.242 -4.811 18.006 1.00 98.50 86 MET A CA 1
ATOM 702 C C . MET A 1 86 ? -6.725 -5.500 19.276 1.00 98.50 86 MET A C 1
ATOM 704 O O . MET A 1 86 ? -7.526 -6.096 19.992 1.00 98.50 86 MET A O 1
ATOM 708 N N . GLY A 1 87 ? -5.420 -5.434 19.560 1.00 98.56 87 GLY A N 1
ATOM 709 C CA . GLY A 1 87 ? -4.846 -5.890 20.830 1.00 98.56 87 GLY A CA 1
ATOM 710 C C . GLY A 1 87 ? -5.385 -5.076 22.005 1.00 98.56 87 GLY A C 1
ATOM 711 O O . GLY A 1 87 ? -6.038 -5.628 22.883 1.00 98.56 87 GLY A O 1
ATOM 712 N N . GLN A 1 88 ? -5.238 -3.751 21.941 1.00 98.50 88 GLN A N 1
ATOM 713 C CA . GLN A 1 88 ? -5.721 -2.822 22.971 1.00 98.50 88 GLN A CA 1
ATOM 714 C C . GLN A 1 88 ? -7.228 -2.956 23.244 1.00 98.50 88 GLN A C 1
ATOM 716 O O . GLN A 1 88 ? -7.654 -2.895 24.394 1.00 98.50 88 GLN A O 1
ATOM 721 N N . LEU A 1 89 ? -8.044 -3.172 22.205 1.00 98.50 89 LEU A N 1
ATOM 722 C CA . LEU A 1 89 ? -9.484 -3.405 22.353 1.00 98.50 89 LEU A CA 1
ATOM 723 C C . LEU A 1 89 ? -9.812 -4.745 23.027 1.00 98.50 89 LEU A C 1
ATOM 725 O O . LEU A 1 89 ? -10.820 -4.826 23.725 1.00 98.50 89 LEU A O 1
ATOM 729 N N . ARG A 1 90 ? -8.989 -5.786 22.841 1.00 98.62 90 ARG A N 1
ATOM 730 C CA . ARG A 1 90 ? -9.139 -7.064 23.558 1.00 98.62 90 ARG A CA 1
ATOM 731 C C . ARG A 1 90 ? -8.743 -6.921 25.019 1.00 98.62 90 ARG A C 1
ATOM 733 O O . ARG A 1 90 ? -9.520 -7.322 25.872 1.00 98.62 90 ARG A O 1
ATOM 740 N N . ASP A 1 91 ? -7.609 -6.284 25.298 1.00 98.56 91 ASP A N 1
ATOM 741 C CA . ASP A 1 91 ? -7.150 -6.041 26.670 1.00 98.56 91 ASP A CA 1
ATOM 742 C C . ASP A 1 91 ? -8.189 -5.212 27.454 1.00 98.56 91 ASP A C 1
ATOM 744 O O . ASP A 1 91 ? -8.571 -5.568 28.569 1.00 98.56 91 ASP A O 1
ATOM 748 N N . ALA A 1 92 ? -8.734 -4.157 26.832 1.00 98.50 92 ALA A N 1
ATOM 749 C CA . ALA A 1 92 ? -9.798 -3.337 27.411 1.00 98.50 92 ALA A CA 1
ATOM 750 C C . ALA A 1 92 ? -11.123 -4.102 27.596 1.00 98.50 92 ALA A C 1
ATOM 752 O O . ALA A 1 92 ? -11.825 -3.874 28.585 1.00 98.50 92 ALA A O 1
ATOM 753 N N . LEU A 1 93 ? -11.473 -5.011 26.677 1.00 98.56 93 LEU A N 1
ATOM 754 C CA . LEU A 1 93 ? -12.643 -5.879 26.824 1.00 98.56 93 LEU A CA 1
ATOM 755 C C . LEU A 1 93 ? -12.455 -6.843 28.003 1.00 98.56 93 LEU A C 1
ATOM 757 O O . LEU A 1 93 ? -13.310 -6.872 28.886 1.00 98.56 93 LEU A O 1
ATOM 761 N N . ASP A 1 94 ? -11.325 -7.550 28.064 1.00 98.62 94 ASP A N 1
ATOM 762 C CA . ASP A 1 94 ? -10.974 -8.481 29.142 1.00 98.62 94 ASP A CA 1
ATOM 763 C C . ASP A 1 94 ? -10.980 -7.789 30.514 1.00 98.62 94 ASP A C 1
ATOM 765 O O . ASP A 1 94 ? -11.470 -8.351 31.497 1.00 98.62 94 ASP A O 1
ATOM 769 N N . ASP A 1 95 ? -10.462 -6.562 30.606 1.00 98.50 95 ASP A N 1
ATOM 770 C CA . ASP A 1 95 ? -10.503 -5.769 31.837 1.00 98.50 95 ASP A CA 1
ATOM 771 C C . ASP A 1 95 ? -11.923 -5.302 32.187 1.00 98.50 95 ASP A C 1
ATOM 773 O O . ASP A 1 95 ? -12.312 -5.367 33.357 1.00 98.50 95 ASP A O 1
ATOM 777 N N . SER A 1 96 ? -12.744 -4.926 31.199 1.00 98.31 96 SER A N 1
ATOM 778 C CA . SER A 1 96 ? -14.158 -4.604 31.435 1.00 98.31 96 SER A CA 1
ATOM 779 C C . SER A 1 96 ? -14.970 -5.826 31.897 1.00 98.31 96 SER A C 1
ATOM 781 O O . SER A 1 96 ? -15.818 -5.701 32.781 1.00 98.31 96 SER A O 1
ATOM 783 N N . GLU A 1 97 ? -14.667 -7.028 31.389 1.00 98.56 97 GLU A N 1
ATOM 784 C CA . GLU A 1 97 ? -15.288 -8.278 31.842 1.00 98.56 97 GLU A CA 1
ATOM 785 C C . GLU A 1 97 ? -14.890 -8.632 33.280 1.00 98.56 97 GLU A C 1
ATOM 787 O O . GLU A 1 97 ? -15.734 -9.089 34.057 1.00 98.56 97 GLU A O 1
ATOM 792 N N . LYS A 1 98 ? -13.621 -8.418 33.663 1.00 98.50 98 LYS A N 1
ATOM 793 C CA . LYS A 1 98 ? -13.161 -8.584 35.054 1.00 98.50 98 LYS A CA 1
ATOM 794 C C . LYS A 1 98 ? -13.913 -7.625 35.979 1.00 98.50 98 LYS A C 1
ATOM 796 O O . LYS A 1 98 ? -14.527 -8.080 36.942 1.00 98.50 98 LYS A O 1
ATOM 801 N N . GLN A 1 99 ? -13.955 -6.335 35.633 1.00 98.38 99 GLN A N 1
ATOM 802 C CA . GLN A 1 99 ? -14.684 -5.313 36.394 1.00 98.38 99 GLN A CA 1
ATOM 803 C C . GLN A 1 99 ? -16.175 -5.649 36.532 1.00 98.38 99 GLN A C 1
ATOM 805 O O . GLN A 1 99 ? -16.724 -5.551 37.628 1.00 98.38 99 GLN A O 1
ATOM 810 N N . ALA A 1 100 ? -16.829 -6.111 35.460 1.00 98.44 100 ALA A N 1
ATOM 811 C CA . ALA A 1 100 ? -18.223 -6.544 35.509 1.00 98.44 100 ALA A CA 1
ATOM 812 C C . ALA A 1 100 ? -18.429 -7.723 36.478 1.00 98.44 100 ALA A C 1
ATOM 814 O O . ALA A 1 100 ? -19.325 -7.670 37.322 1.00 98.44 100 ALA A O 1
ATOM 815 N N . ARG A 1 101 ? -17.571 -8.754 36.422 1.00 98.44 101 ARG A N 1
ATOM 816 C CA . ARG A 1 101 ? -17.625 -9.907 37.342 1.00 98.44 101 ARG A CA 1
ATOM 817 C C . ARG A 1 101 ? -17.376 -9.512 38.796 1.00 98.44 101 ARG A C 1
ATOM 819 O O . ARG A 1 101 ? -17.968 -10.111 39.691 1.00 98.44 101 ARG A O 1
ATOM 826 N N . ASP A 1 102 ? -16.506 -8.540 39.051 1.00 98.44 102 ASP A N 1
ATOM 827 C CA . ASP A 1 102 ? -16.222 -8.070 40.409 1.00 98.44 102 ASP A CA 1
ATOM 828 C C . ASP A 1 102 ? -17.384 -7.233 40.970 1.00 98.44 102 ASP A C 1
ATOM 830 O O . ASP A 1 102 ? -17.852 -7.514 42.075 1.00 98.44 102 ASP A O 1
ATOM 834 N N . LEU A 1 103 ? -17.973 -6.337 40.169 1.00 98.25 103 LEU A N 1
ATOM 835 C CA . LEU A 1 103 ? -19.209 -5.624 40.524 1.00 98.25 103 LEU A CA 1
ATOM 836 C C . LEU A 1 103 ? -20.400 -6.577 40.751 1.00 98.25 103 LEU A C 1
ATOM 838 O O . LEU A 1 103 ? -21.250 -6.323 41.608 1.00 98.25 103 LEU A O 1
ATOM 842 N N . GLU A 1 104 ? -20.482 -7.692 40.019 1.00 98.25 104 GLU A N 1
ATOM 843 C CA . GLU A 1 104 ? -21.491 -8.732 40.258 1.00 98.25 104 GLU A CA 1
ATOM 844 C C . GLU A 1 104 ? -21.303 -9.445 41.607 1.00 98.25 104 GLU A C 1
ATOM 846 O O . GLU A 1 104 ? -22.301 -9.702 42.291 1.00 98.25 104 GLU A O 1
ATOM 851 N N . LYS A 1 105 ? -20.056 -9.711 42.027 1.00 98.56 105 LYS A N 1
ATOM 852 C CA . LYS A 1 105 ? -19.747 -10.255 43.364 1.00 98.56 105 LYS A CA 1
ATOM 853 C C . LYS A 1 105 ? -20.121 -9.258 44.455 1.00 98.56 105 LYS A C 1
ATOM 855 O O . LYS A 1 105 ? -20.892 -9.609 45.345 1.00 98.56 105 LYS A O 1
ATOM 860 N N . GLU A 1 106 ? -19.668 -8.007 44.348 1.00 98.25 106 GLU A N 1
ATOM 861 C CA . GLU A 1 106 ? -19.987 -6.947 45.316 1.00 98.25 106 GLU A CA 1
ATOM 862 C C . GLU A 1 106 ? -21.502 -6.763 45.469 1.00 98.25 106 GLU A C 1
ATOM 864 O O . GLU A 1 106 ? -22.027 -6.705 46.580 1.00 98.25 106 GLU A O 1
ATOM 869 N N . LYS A 1 107 ? -22.245 -6.765 44.357 1.00 98.31 107 LYS A N 1
ATOM 870 C CA . LYS A 1 107 ? -23.713 -6.718 44.350 1.00 98.31 107 LYS A CA 1
ATOM 871 C C . LYS A 1 107 ? -24.354 -7.933 45.028 1.00 98.31 107 LYS A C 1
ATOM 873 O O . LYS A 1 107 ? -25.400 -7.785 45.664 1.00 98.31 107 LYS A O 1
ATOM 878 N N . ALA A 1 108 ? -23.782 -9.128 44.883 1.00 98.38 108 ALA A N 1
ATOM 879 C CA . ALA A 1 108 ? -24.263 -10.330 45.561 1.00 98.38 108 ALA A CA 1
ATOM 880 C C . ALA A 1 108 ? -23.992 -10.278 47.075 1.00 98.38 108 ALA A C 1
ATOM 882 O O . ALA A 1 108 ? -24.875 -10.622 47.863 1.00 98.38 108 ALA A O 1
ATOM 883 N N . ASP A 1 109 ? -22.826 -9.787 47.488 1.00 98.25 109 ASP A N 1
ATOM 884 C CA . ASP A 1 109 ? -22.455 -9.660 48.900 1.00 98.25 109 ASP A CA 1
ATOM 885 C C . ASP A 1 109 ? -23.208 -8.522 49.604 1.00 98.25 109 ASP A C 1
ATOM 887 O O . ASP A 1 109 ? -23.694 -8.709 50.720 1.00 98.25 109 ASP A O 1
ATOM 891 N N . LEU A 1 110 ? -23.450 -7.395 48.927 1.00 97.94 110 LEU A N 1
ATOM 892 C CA . LEU A 1 110 ? -24.343 -6.337 49.415 1.00 97.94 110 LEU A CA 1
ATOM 893 C C . LEU A 1 110 ? -25.785 -6.831 49.591 1.00 97.94 110 LEU A C 1
ATOM 895 O O . LEU A 1 110 ? -26.437 -6.460 50.565 1.00 97.94 110 LEU A O 1
ATOM 899 N N . ARG A 1 111 ? -26.285 -7.699 48.697 1.00 98.06 111 ARG A N 1
ATOM 900 C CA . ARG A 1 111 ? -27.600 -8.346 48.863 1.00 98.06 111 ARG A CA 1
ATOM 901 C C . ARG A 1 111 ? -27.631 -9.263 50.085 1.00 98.06 111 ARG A C 1
ATOM 903 O O . ARG A 1 111 ? -28.543 -9.135 50.892 1.00 98.06 111 ARG A O 1
ATOM 910 N N . ARG A 1 112 ? -26.612 -10.110 50.276 1.00 98.12 112 ARG A N 1
ATOM 911 C CA . ARG A 1 112 ? -26.480 -10.957 51.479 1.00 98.12 112 ARG A CA 1
ATOM 912 C C . ARG A 1 112 ? -26.459 -10.119 52.760 1.00 98.12 112 ARG A C 1
ATOM 914 O O . ARG A 1 112 ? -27.202 -10.412 53.692 1.00 98.12 112 ARG A O 1
ATOM 921 N N . ALA A 1 113 ? -25.664 -9.050 52.792 1.00 97.81 113 ALA A N 1
ATOM 922 C CA . ALA A 1 113 ? -25.588 -8.139 53.933 1.00 97.81 113 ALA A CA 1
ATOM 923 C C . ALA A 1 113 ? -26.927 -7.422 54.195 1.00 97.81 113 ALA A C 1
ATOM 925 O O . ALA A 1 113 ? -27.349 -7.294 55.348 1.00 97.81 113 ALA A O 1
ATOM 926 N N . PHE A 1 114 ? -27.631 -7.000 53.141 1.00 98.06 114 PHE A N 1
ATOM 927 C CA . PHE A 1 114 ? -28.977 -6.440 53.248 1.00 98.06 114 PHE A CA 1
ATOM 928 C C . PHE A 1 114 ? -29.955 -7.455 53.860 1.00 98.06 114 PHE A C 1
ATOM 930 O O . PHE A 1 114 ? -30.563 -7.163 54.891 1.00 98.06 114 PHE A O 1
ATOM 937 N N . ASP A 1 115 ? -30.024 -8.671 53.314 1.00 97.81 115 ASP A N 1
ATOM 938 C CA . ASP A 1 115 ? -30.888 -9.743 53.819 1.00 97.81 115 ASP A CA 1
ATOM 939 C C . ASP A 1 115 ? -30.559 -10.090 55.283 1.00 97.81 115 ASP A C 1
ATOM 941 O O . ASP A 1 115 ? -31.462 -10.272 56.103 1.00 97.81 115 ASP A O 1
ATOM 945 N N . GLU A 1 116 ? -29.281 -10.126 55.669 1.00 97.69 116 GLU A N 1
ATOM 946 C CA . GLU A 1 116 ? -28.864 -10.307 57.064 1.00 97.69 116 GLU A CA 1
ATOM 947 C C . GLU A 1 116 ? -29.344 -9.177 57.982 1.00 97.69 116 GLU A C 1
ATOM 949 O O . GLU A 1 116 ? -29.855 -9.447 59.075 1.00 97.69 116 GLU A O 1
ATOM 954 N N . THR A 1 117 ? -29.188 -7.915 57.574 1.00 96.81 117 THR A N 1
ATOM 955 C CA . THR A 1 117 ? -29.630 -6.768 58.386 1.00 96.81 117 THR A CA 1
ATOM 956 C C . THR A 1 117 ? -31.149 -6.711 58.511 1.00 96.81 117 THR A C 1
ATOM 958 O O . THR A 1 117 ? -31.646 -6.490 59.617 1.00 96.81 117 THR A O 1
ATOM 961 N N . GLN A 1 118 ? -31.893 -7.020 57.445 1.00 97.69 118 GLN A N 1
ATOM 962 C CA . GLN A 1 118 ? -33.350 -7.122 57.488 1.00 97.69 118 GLN A CA 1
ATOM 963 C C . GLN A 1 118 ? -33.802 -8.277 58.397 1.00 97.69 118 GLN A C 1
ATOM 965 O O . GLN A 1 118 ? -34.656 -8.077 59.260 1.00 97.69 118 GLN A O 1
ATOM 970 N N . ASN A 1 119 ? -33.159 -9.447 58.322 1.00 97.69 119 ASN A N 1
ATOM 971 C CA . ASN A 1 119 ? -33.411 -10.563 59.241 1.00 97.69 119 ASN A CA 1
ATOM 972 C C . ASN A 1 119 ? -33.123 -10.205 60.714 1.00 97.69 119 ASN A C 1
ATOM 974 O O . ASN A 1 119 ? -33.849 -10.641 61.612 1.00 97.69 119 ASN A O 1
ATOM 978 N N . ARG A 1 120 ? -32.074 -9.418 60.997 1.00 97.31 120 ARG A N 1
ATOM 979 C CA . ARG A 1 120 ? -31.784 -8.910 62.354 1.00 97.31 120 ARG A CA 1
ATOM 980 C C . ARG A 1 120 ? -32.849 -7.910 62.813 1.00 97.31 120 ARG A C 1
ATOM 982 O O . ARG A 1 120 ? -33.318 -8.016 63.944 1.00 97.31 120 ARG A O 1
ATOM 989 N N . LEU A 1 121 ? -33.272 -6.998 61.939 1.00 97.12 121 LEU A N 1
ATOM 990 C CA . LEU A 1 121 ? -34.324 -6.017 62.211 1.00 97.12 121 LEU A CA 1
ATOM 991 C C . LEU A 1 121 ? -35.672 -6.696 62.489 1.00 97.12 121 LEU A C 1
ATOM 993 O O . LEU A 1 121 ? -36.317 -6.371 63.482 1.00 97.12 121 LEU A O 1
ATOM 997 N N . GLU A 1 122 ? -36.061 -7.702 61.704 1.00 97.06 122 GLU A N 1
ATOM 998 C CA . GLU A 1 122 ? -37.262 -8.501 61.965 1.00 97.06 122 GLU A CA 1
ATOM 999 C C . GLU A 1 122 ? -37.203 -9.239 63.307 1.00 97.06 122 GLU A C 1
ATOM 1001 O O . GLU A 1 122 ? -38.199 -9.286 64.030 1.00 97.06 122 GLU A O 1
ATOM 1006 N N . LYS A 1 123 ? -36.050 -9.825 63.661 1.00 96.88 123 LYS A N 1
ATOM 1007 C CA . LYS A 1 123 ? -35.855 -10.487 64.963 1.00 96.88 123 LYS A CA 1
ATOM 1008 C C . LYS A 1 123 ? -35.992 -9.492 66.119 1.00 96.88 123 LYS A C 1
ATOM 1010 O O . LYS A 1 123 ? -36.673 -9.805 67.092 1.00 96.88 123 LYS A O 1
ATOM 1015 N N . LEU A 1 124 ? -35.416 -8.294 65.989 1.00 96.06 124 LEU A N 1
ATOM 1016 C CA . LEU A 1 124 ? -35.533 -7.212 66.974 1.00 96.06 124 LEU A CA 1
ATOM 1017 C C . LEU A 1 124 ? -36.957 -6.647 67.073 1.00 96.06 124 LEU A C 1
ATOM 1019 O O . LEU A 1 124 ? -37.424 -6.358 68.169 1.00 96.06 124 LEU A O 1
ATOM 1023 N N . GLN A 1 125 ? -37.684 -6.527 65.960 1.00 95.62 125 GLN A N 1
ATOM 1024 C CA . GLN A 1 125 ? -39.097 -6.135 65.976 1.00 95.62 125 GLN A CA 1
ATOM 1025 C C . GLN A 1 125 ? -39.968 -7.197 66.656 1.00 95.62 125 GLN A C 1
ATOM 1027 O O . GLN A 1 125 ? -40.832 -6.855 67.464 1.00 95.62 125 GLN A O 1
ATOM 1032 N N . LYS A 1 126 ? -39.722 -8.485 66.377 1.00 96.25 126 LYS A N 1
ATOM 1033 C CA . LYS A 1 126 ? -40.417 -9.608 67.026 1.00 96.25 126 LYS A CA 1
ATOM 1034 C C . LYS A 1 126 ? -40.148 -9.617 68.539 1.00 96.25 126 LYS A C 1
ATOM 1036 O O . LYS A 1 126 ? -41.112 -9.670 69.296 1.00 96.25 126 LYS A O 1
ATOM 1041 N N . SER A 1 127 ? -38.895 -9.470 68.987 1.00 94.56 127 SER A N 1
ATOM 1042 C CA . SER A 1 127 ? -38.564 -9.429 70.424 1.00 94.56 127 SER A CA 1
ATOM 1043 C C . SER A 1 127 ? -39.031 -8.150 71.130 1.00 94.56 127 SER A C 1
ATOM 1045 O O . SER A 1 127 ? -39.483 -8.200 72.271 1.00 94.56 127 SER A O 1
ATOM 1047 N N . SER A 1 128 ? -38.993 -6.996 70.458 1.00 92.94 128 SER A N 1
ATOM 1048 C CA . SER A 1 128 ? -39.567 -5.747 70.975 1.00 92.94 128 SER A CA 1
ATOM 1049 C C . SER A 1 128 ? -41.078 -5.874 71.181 1.00 92.94 128 SER A C 1
ATOM 1051 O O . SER A 1 128 ? -41.599 -5.436 72.209 1.00 92.94 128 SER A O 1
ATOM 1053 N N . LYS A 1 129 ? -41.778 -6.533 70.249 1.00 95.00 129 LYS A N 1
ATOM 1054 C CA . LYS A 1 129 ? -43.210 -6.802 70.371 1.00 95.00 129 LYS A CA 1
ATOM 1055 C C . LYS A 1 129 ? -43.518 -7.756 71.527 1.00 95.00 129 LYS A C 1
ATOM 1057 O O . LYS A 1 129 ? -44.377 -7.417 72.334 1.00 95.00 129 LYS A O 1
ATOM 1062 N N . THR A 1 130 ? -42.796 -8.875 71.670 1.00 93.69 130 THR A N 1
ATOM 1063 C CA . THR A 1 130 ? -43.013 -9.793 72.806 1.00 93.69 130 THR A CA 1
ATOM 1064 C C . THR A 1 130 ? -42.751 -9.108 74.145 1.00 93.69 130 THR A C 1
ATOM 1066 O O . THR A 1 130 ? -43.603 -9.189 75.020 1.00 93.69 130 THR A O 1
ATOM 1069 N N . MET A 1 131 ? -41.670 -8.328 74.284 1.00 90.56 131 MET A N 1
ATOM 1070 C CA . MET A 1 131 ? -41.422 -7.540 75.503 1.00 90.56 131 MET A CA 1
ATOM 1071 C C . MET A 1 131 ? -42.525 -6.501 75.773 1.00 90.56 131 MET A C 1
ATOM 1073 O O . MET A 1 131 ? -42.891 -6.268 76.923 1.00 90.56 131 MET A O 1
ATOM 1077 N N . SER A 1 132 ? -43.084 -5.866 74.736 1.00 90.62 132 SER A N 1
ATOM 1078 C CA . SER A 1 132 ? -44.193 -4.915 74.896 1.00 90.62 132 SER A CA 1
ATOM 1079 C C . SER A 1 132 ? -45.487 -5.602 75.350 1.00 90.62 132 SER A C 1
ATOM 1081 O O . SER A 1 132 ? -46.184 -5.085 76.228 1.00 90.62 132 SER A O 1
ATOM 1083 N N . ASP A 1 133 ? -45.786 -6.779 74.799 1.00 90.50 133 ASP A N 1
ATOM 1084 C CA . ASP A 1 133 ? -46.949 -7.580 75.177 1.00 90.50 133 ASP A CA 1
ATOM 1085 C C . ASP A 1 133 ? -46.778 -8.192 76.588 1.00 90.50 133 ASP A C 1
ATOM 1087 O O . ASP A 1 133 ? -47.727 -8.180 77.372 1.00 90.50 133 ASP A O 1
ATOM 1091 N N . GLU A 1 134 ? -45.565 -8.600 76.981 1.00 90.25 134 GLU A N 1
ATOM 1092 C CA . GLU A 1 134 ? -45.216 -8.999 78.357 1.00 90.25 134 GLU A CA 1
ATOM 1093 C C . GLU A 1 134 ? -45.381 -7.845 79.356 1.00 90.25 134 GLU A C 1
ATOM 1095 O O . GLU A 1 134 ? -46.004 -8.017 80.404 1.00 90.25 134 GLU A O 1
ATOM 1100 N N . LEU A 1 135 ? -44.900 -6.638 79.032 1.00 86.81 135 LEU A N 1
ATOM 1101 C CA . LEU A 1 135 ? -45.094 -5.454 79.879 1.00 86.81 135 LEU A CA 1
ATOM 1102 C C . LEU A 1 135 ? -46.582 -5.116 80.052 1.00 86.81 135 LEU A C 1
ATOM 1104 O O . LEU A 1 135 ? -47.008 -4.780 81.159 1.00 86.81 135 LEU A O 1
ATOM 1108 N N . ARG A 1 136 ? -47.394 -5.257 78.997 1.00 87.75 136 ARG A N 1
ATOM 1109 C CA . ARG A 1 136 ? -48.860 -5.118 79.072 1.00 87.75 136 ARG A CA 1
ATOM 1110 C C . ARG A 1 136 ? -49.506 -6.219 79.912 1.00 87.75 136 ARG A C 1
ATOM 1112 O O . ARG A 1 136 ? -50.414 -5.922 80.690 1.00 87.75 136 ARG A O 1
ATOM 1119 N N . ALA A 1 137 ? -49.044 -7.464 79.806 1.00 86.25 137 ALA A N 1
ATOM 1120 C CA . ALA A 1 137 ? -49.508 -8.572 80.640 1.00 86.25 137 ALA A CA 1
ATOM 1121 C C . ALA A 1 137 ? -49.182 -8.334 82.126 1.00 86.25 137 ALA A C 1
ATOM 1123 O O . ALA A 1 137 ? -50.045 -8.498 82.985 1.00 86.25 137 ALA A O 1
ATOM 1124 N N . ILE A 1 138 ? -47.980 -7.842 82.439 1.00 83.44 138 ILE A N 1
ATOM 1125 C CA . ILE A 1 138 ? -47.581 -7.473 83.805 1.00 83.44 138 ILE A CA 1
ATOM 1126 C C . ILE A 1 138 ? -48.391 -6.270 84.310 1.00 83.44 138 ILE A C 1
ATOM 1128 O O . ILE A 1 138 ? -48.841 -6.280 85.452 1.00 83.44 138 ILE A O 1
ATOM 1132 N N . GLN A 1 139 ? -48.641 -5.248 83.484 1.00 80.94 139 GLN A N 1
ATOM 1133 C CA . GLN A 1 139 ? -49.487 -4.105 83.861 1.00 80.94 139 GLN A CA 1
ATOM 1134 C C . GLN A 1 139 ? -50.948 -4.508 84.106 1.00 80.94 139 GLN A C 1
ATOM 1136 O O . GLN A 1 139 ? -51.560 -4.028 85.061 1.00 80.94 139 GLN A O 1
ATOM 1141 N N . THR A 1 140 ? -51.509 -5.407 83.294 1.00 77.06 140 THR A N 1
ATOM 1142 C CA . THR A 1 140 ? -52.881 -5.920 83.472 1.00 77.06 140 THR A CA 1
ATOM 1143 C C . THR A 1 140 ? -52.998 -6.880 84.658 1.00 77.06 140 THR A C 1
ATOM 1145 O O . THR A 1 140 ? -53.975 -6.816 85.400 1.00 77.06 140 THR A O 1
ATOM 1148 N N . ALA A 1 141 ? -51.977 -7.699 84.926 1.00 74.25 141 ALA A N 1
ATOM 1149 C CA . ALA A 1 141 ? -51.889 -8.501 86.146 1.00 74.25 141 ALA A CA 1
ATOM 1150 C C . ALA A 1 141 ? -51.737 -7.620 87.400 1.00 74.25 141 ALA A C 1
ATOM 1152 O O . ALA A 1 141 ? -52.416 -7.847 88.398 1.00 74.25 141 ALA A O 1
ATOM 1153 N N . LYS A 1 142 ? -50.907 -6.571 87.339 1.00 69.25 142 LYS A N 1
ATOM 1154 C CA . LYS A 1 142 ? -50.700 -5.619 88.439 1.00 69.25 142 LYS A CA 1
ATOM 1155 C C . LYS A 1 142 ? -51.940 -4.768 88.714 1.00 69.25 142 LYS A C 1
ATOM 1157 O O . LYS A 1 142 ? -52.246 -4.534 89.874 1.00 69.25 142 LYS A O 1
ATOM 1162 N N . THR A 1 143 ? -52.675 -4.340 87.688 1.00 60.25 143 THR A N 1
ATOM 1163 C CA . THR A 1 143 ? -53.963 -3.644 87.874 1.00 60.25 143 THR A CA 1
ATOM 1164 C C . THR A 1 143 ? -55.034 -4.583 88.427 1.00 60.25 143 THR A C 1
ATOM 1166 O O . THR A 1 143 ? -55.685 -4.207 89.393 1.00 60.25 143 THR A O 1
ATOM 1169 N N . ARG A 1 144 ? -55.133 -5.839 87.958 1.00 58.38 144 ARG A N 1
ATOM 1170 C CA . ARG A 1 144 ? -55.986 -6.865 88.598 1.00 58.38 144 ARG A CA 1
ATOM 1171 C C . ARG A 1 144 ? -55.617 -7.155 90.058 1.00 58.38 144 ARG A C 1
ATOM 1173 O O . ARG A 1 144 ? -56.508 -7.408 90.857 1.00 58.38 144 ARG A O 1
ATOM 1180 N N . ALA A 1 145 ? -54.333 -7.109 90.413 1.00 53.47 145 ALA A N 1
ATOM 1181 C CA . ALA A 1 145 ? -53.868 -7.271 91.793 1.00 53.47 145 ALA A CA 1
ATOM 1182 C C . ALA A 1 145 ? -54.078 -6.015 92.667 1.00 53.47 145 ALA A C 1
ATOM 1184 O O . ALA A 1 145 ? -54.042 -6.112 93.889 1.00 53.47 145 ALA A O 1
ATOM 1185 N N . LEU A 1 146 ? -54.288 -4.843 92.058 1.00 50.12 146 LEU A N 1
ATOM 1186 C CA . LEU A 1 146 ? -54.615 -3.590 92.750 1.00 50.12 146 LEU A CA 1
ATOM 1187 C C . LEU A 1 146 ? -56.132 -3.379 92.902 1.00 50.12 146 LEU A C 1
ATOM 1189 O O . LEU A 1 146 ? -56.555 -2.679 93.818 1.00 50.12 146 LEU A O 1
ATOM 1193 N N . ASP A 1 147 ? -56.950 -4.029 92.069 1.00 42.09 147 ASP A N 1
ATOM 1194 C CA . ASP A 1 147 ? -58.420 -3.938 92.100 1.00 42.09 147 ASP A CA 1
ATOM 1195 C C . ASP A 1 147 ? -59.049 -4.556 93.371 1.00 42.09 147 ASP A C 1
ATOM 1197 O O . ASP A 1 147 ? -60.229 -4.366 93.653 1.00 42.09 147 ASP A O 1
ATOM 1201 N N . SER A 1 148 ? -58.259 -5.259 94.194 1.00 45.28 148 SER A N 1
ATOM 1202 C CA . SER A 1 148 ? -58.680 -5.728 95.521 1.00 45.28 148 SER A CA 1
ATOM 1203 C C . SER A 1 148 ? -58.409 -4.733 96.660 1.00 45.28 148 SER A C 1
ATOM 1205 O O . SER A 1 148 ? -58.714 -5.062 97.805 1.00 45.28 148 SER A O 1
ATOM 1207 N N . ASN A 1 149 ? -57.827 -3.549 96.406 1.00 41.22 149 ASN A N 1
ATOM 1208 C CA . ASN A 1 149 ? -57.546 -2.572 97.468 1.00 41.22 149 ASN A CA 1
ATOM 1209 C C . ASN A 1 149 ? -57.675 -1.090 97.040 1.00 41.22 149 ASN A C 1
ATOM 1211 O O . ASN A 1 149 ? -56.687 -0.379 96.877 1.00 41.22 149 ASN A O 1
ATOM 1215 N N . VAL A 1 150 ? -58.928 -0.623 97.014 1.00 42.72 150 VAL A N 1
ATOM 1216 C CA . VAL A 1 150 ? -59.378 0.680 97.560 1.00 42.72 150 VAL A CA 1
ATOM 1217 C C . VAL A 1 150 ? -58.718 1.976 97.026 1.00 42.72 150 VAL A C 1
ATOM 1219 O O . VAL A 1 150 ? -57.699 2.438 97.523 1.00 42.72 150 VAL A O 1
ATOM 1222 N N . GLN A 1 151 ? -59.488 2.649 96.157 1.00 40.75 151 GLN A N 1
ATOM 1223 C CA . GLN A 1 151 ? -59.706 4.109 96.041 1.00 40.75 151 GLN A CA 1
ATOM 1224 C C . GLN A 1 151 ? -58.590 5.106 95.632 1.00 40.75 151 GLN A C 1
ATOM 1226 O O . GLN A 1 151 ? -57.430 5.041 96.009 1.00 40.75 151 GLN A O 1
ATOM 1231 N N . SER A 1 152 ? -59.101 6.185 95.013 1.00 40.41 152 SER A N 1
ATOM 1232 C CA . SER A 1 152 ? -58.605 7.576 95.013 1.00 40.41 152 SER A CA 1
ATOM 1233 C C . SER A 1 152 ? -57.736 8.067 93.844 1.00 40.41 152 SER A C 1
ATOM 1235 O O . SER A 1 152 ? -56.517 8.158 93.922 1.00 40.41 152 SER A O 1
ATOM 1237 N N . SER A 1 153 ? -58.436 8.594 92.835 1.00 44.69 153 SER A N 1
ATOM 1238 C CA . SER A 1 153 ? -58.332 9.999 92.398 1.00 44.69 153 SER A CA 1
ATOM 1239 C C . SER A 1 153 ? -56.950 10.668 92.296 1.00 44.69 153 SER A C 1
ATOM 1241 O O . SER A 1 153 ? -56.408 11.128 93.303 1.00 44.69 153 SER A O 1
ATOM 1243 N N . ARG A 1 154 ? -56.543 11.009 91.062 1.00 48.31 154 ARG A N 1
ATOM 1244 C CA . ARG A 1 154 ? -56.423 12.424 90.630 1.00 48.31 154 ARG A CA 1
ATOM 1245 C C . ARG A 1 154 ? -56.228 12.574 89.115 1.00 48.31 154 ARG A C 1
ATOM 1247 O O . ARG A 1 154 ? -55.599 11.749 88.467 1.00 48.31 154 ARG A O 1
ATOM 1254 N N . SER A 1 155 ? -56.821 13.634 88.575 1.00 50.41 155 SER A N 1
ATOM 1255 C CA . SER A 1 155 ? -56.837 14.028 87.161 1.00 50.41 155 SER A CA 1
ATOM 1256 C C . SER A 1 155 ? -55.671 14.958 86.784 1.00 50.41 155 SER A C 1
ATOM 1258 O O . SER A 1 155 ? -54.981 15.465 87.671 1.00 50.41 155 SER A O 1
ATOM 1260 N N . SER A 1 156 ? -55.577 15.288 85.483 1.00 38.47 156 SER A N 1
ATOM 1261 C CA . SER A 1 156 ? -54.609 16.177 84.782 1.00 38.47 156 SER A CA 1
ATOM 1262 C C . SER A 1 156 ? -53.453 15.408 84.109 1.00 38.47 156 SER A C 1
ATOM 1264 O O . SER A 1 156 ? -52.935 14.472 84.700 1.00 38.47 156 SER A O 1
ATOM 1266 N N . THR A 1 157 ? -53.011 15.729 82.884 1.00 45.31 157 THR A N 1
ATOM 1267 C CA . THR A 1 157 ? -53.179 16.974 82.100 1.00 45.31 157 THR A CA 1
ATOM 1268 C C . THR A 1 157 ? -53.697 16.799 80.659 1.00 45.31 157 THR A C 1
ATOM 1270 O O . THR A 1 157 ? -53.614 15.747 80.036 1.00 45.31 157 THR A O 1
ATOM 1273 N N . GLU A 1 158 ? -54.247 17.909 80.166 1.00 37.00 158 GLU A N 1
ATOM 1274 C CA . GLU A 1 158 ? -54.897 18.188 78.879 1.00 37.00 158 GLU A CA 1
ATOM 1275 C C . GLU A 1 158 ? -53.906 18.410 77.704 1.00 37.00 158 GLU A C 1
ATOM 1277 O O . GLU A 1 158 ? -52.829 18.968 77.886 1.00 37.00 158 GLU A O 1
ATOM 1282 N N . SER A 1 159 ? -54.349 18.036 76.494 1.00 39.12 159 SER A N 1
ATOM 1283 C CA . SER A 1 159 ? -53.906 18.446 75.140 1.00 39.12 159 SER A CA 1
ATOM 1284 C C . SER A 1 159 ? -52.434 18.417 74.672 1.00 39.12 159 SER A C 1
ATOM 1286 O O . SER A 1 159 ? -51.604 19.254 75.015 1.00 39.12 159 SER A O 1
ATOM 1288 N N . SER A 1 160 ? -52.243 17.718 73.545 1.00 39.06 160 SER A N 1
ATOM 1289 C CA . SER A 1 160 ? -52.037 18.423 72.263 1.00 39.06 160 SER A CA 1
ATOM 1290 C C . SER A 1 160 ? -52.697 17.673 71.100 1.00 39.06 160 SER A C 1
ATOM 1292 O O . SER A 1 160 ? -52.468 16.486 70.884 1.00 39.06 160 SER A O 1
ATOM 1294 N N . ARG A 1 161 ? -53.581 18.371 70.376 1.00 45.66 161 ARG A N 1
ATOM 1295 C CA . ARG A 1 161 ? -54.421 17.833 69.292 1.00 45.66 161 ARG A CA 1
ATOM 1296 C C . ARG A 1 161 ? -53.747 17.943 67.917 1.00 45.66 161 ARG A C 1
ATOM 1298 O O . ARG A 1 161 ? -53.069 18.925 67.639 1.00 45.66 161 ARG A O 1
ATOM 1305 N N . SER A 1 162 ? -54.215 17.094 66.996 1.00 39.81 162 SER A N 1
ATOM 1306 C CA . SER A 1 162 ? -54.230 17.312 65.533 1.00 39.81 162 SER A CA 1
ATOM 1307 C C . SER A 1 162 ? -52.878 17.158 64.797 1.00 39.81 162 SER A C 1
ATOM 1309 O O . SER A 1 162 ? -51.837 17.486 65.341 1.00 39.81 162 SER A O 1
ATOM 1311 N N . ARG A 1 163 ? -52.814 16.666 63.550 1.00 41.56 163 ARG A N 1
ATOM 1312 C CA . ARG A 1 163 ? -53.874 16.333 62.573 1.00 41.56 163 ARG A CA 1
ATOM 1313 C C . ARG A 1 163 ? -53.704 14.919 62.011 1.00 41.56 163 ARG A C 1
ATOM 1315 O O . ARG A 1 163 ? -52.615 14.536 61.603 1.00 41.56 163 ARG A O 1
ATOM 1322 N N . LEU A 1 164 ? -54.829 14.224 61.853 1.00 52.53 164 LEU A N 1
ATOM 1323 C CA . LEU A 1 164 ? -54.998 13.251 60.776 1.00 52.53 164 LEU A CA 1
ATOM 1324 C C . LEU A 1 164 ? -55.150 14.020 59.457 1.00 52.53 164 LEU A C 1
ATOM 1326 O O . LEU A 1 164 ? -55.953 14.950 59.385 1.00 52.53 164 LEU A O 1
ATOM 1330 N N . THR A 1 165 ? -54.429 13.618 58.414 1.00 42.31 165 THR A N 1
ATOM 1331 C CA . THR A 1 165 ? -54.771 13.948 57.024 1.00 42.31 165 THR A CA 1
ATOM 1332 C C . THR A 1 165 ? -54.191 12.880 56.102 1.00 42.31 165 THR A C 1
ATOM 1334 O O . THR A 1 165 ? -52.987 12.640 56.099 1.00 42.31 165 THR A O 1
ATOM 1337 N N . SER A 1 166 ? -55.047 12.216 55.326 1.00 49.06 166 SER A N 1
ATOM 1338 C CA . SER A 1 166 ? -54.604 11.358 54.220 1.00 49.06 166 SER A CA 1
ATOM 1339 C C . SER A 1 166 ? -54.005 12.202 53.092 1.00 49.06 166 SER A C 1
ATOM 1341 O O . SER A 1 166 ? -54.315 13.393 52.994 1.00 49.06 166 SER A O 1
ATOM 1343 N N . PRO A 1 167 ? -53.309 11.565 52.143 1.00 44.56 167 PRO A N 1
ATOM 1344 C CA . PRO A 1 167 ? -53.610 11.866 50.745 1.00 44.56 167 PRO A CA 1
ATOM 1345 C C . PRO A 1 167 ? -53.983 10.620 49.933 1.00 44.56 167 PRO A C 1
ATOM 1347 O O . PRO A 1 167 ? -53.382 9.555 50.041 1.00 44.56 167 PRO A O 1
ATOM 1350 N N . THR A 1 168 ? -54.971 10.803 49.064 1.00 51.38 168 THR A N 1
ATOM 1351 C CA . THR A 1 168 ? -55.356 9.888 47.984 1.00 51.38 168 THR A CA 1
ATOM 1352 C C . THR A 1 168 ? -54.224 9.675 46.969 1.00 51.38 168 THR A C 1
ATOM 1354 O O . THR A 1 168 ? -53.573 10.659 46.608 1.00 51.38 168 THR A O 1
ATOM 1357 N N . PRO A 1 169 ? -54.065 8.480 46.372 1.00 43.22 169 PRO A N 1
ATOM 1358 C CA . PRO A 1 169 ? -53.230 8.322 45.191 1.00 43.22 169 PRO A CA 1
ATOM 1359 C C . PRO A 1 169 ? -53.980 8.842 43.956 1.00 43.22 169 PRO A C 1
ATOM 1361 O O . PRO A 1 169 ? -54.966 8.252 43.512 1.00 43.22 169 PRO A O 1
ATOM 1364 N N . LYS A 1 170 ? -53.494 9.934 43.359 1.00 42.97 170 LYS A N 1
ATOM 1365 C CA . LYS A 1 170 ? -53.844 10.302 41.984 1.00 42.97 170 LYS A CA 1
ATOM 1366 C C . LYS A 1 170 ? -52.574 10.475 41.164 1.00 42.97 170 LYS A C 1
ATOM 1368 O O . LYS A 1 170 ? -51.681 11.230 41.529 1.00 42.97 170 LYS A O 1
ATOM 1373 N N . SER A 1 171 ? -52.542 9.747 40.053 1.00 43.72 171 SER A N 1
ATOM 1374 C CA . SER A 1 171 ? -51.640 9.935 38.918 1.00 43.72 171 SER A CA 1
ATOM 1375 C C . SER A 1 171 ? -51.317 11.411 38.656 1.00 43.72 171 SER A C 1
ATOM 1377 O O . SER A 1 171 ? -52.255 12.198 38.500 1.00 43.72 171 SER A O 1
ATOM 1379 N N . ARG A 1 172 ? -50.022 11.755 38.528 1.00 39.03 172 ARG A N 1
ATOM 1380 C CA . ARG A 1 172 ? -49.410 12.221 37.259 1.00 39.03 172 ARG A CA 1
ATOM 1381 C C . ARG A 1 172 ? -47.984 12.787 37.449 1.00 39.03 172 ARG A C 1
ATOM 1383 O O . ARG A 1 172 ? -47.794 13.713 38.216 1.00 39.03 172 ARG A O 1
ATOM 1390 N N . ALA A 1 173 ? -47.058 12.273 36.634 1.00 36.75 173 ALA A N 1
ATOM 1391 C CA . ALA A 1 173 ? -45.849 12.911 36.076 1.00 36.75 173 ALA A CA 1
ATOM 1392 C C . ALA A 1 173 ? -44.725 13.522 36.969 1.00 36.75 173 ALA A C 1
ATOM 1394 O O . ALA A 1 173 ? -44.910 14.532 37.628 1.00 36.75 173 ALA A O 1
ATOM 1395 N N . VAL A 1 174 ? -43.509 12.991 36.744 1.00 42.16 174 VAL A N 1
ATOM 1396 C CA . VAL A 1 174 ? -42.282 13.704 36.292 1.00 42.16 174 VAL A CA 1
ATOM 1397 C C . VAL A 1 174 ? -41.553 14.717 37.218 1.00 42.16 174 VAL A C 1
ATOM 1399 O O . VAL A 1 174 ? -42.021 15.823 37.447 1.00 42.16 174 VAL A O 1
ATOM 1402 N N . ALA A 1 175 ? -40.283 14.351 37.495 1.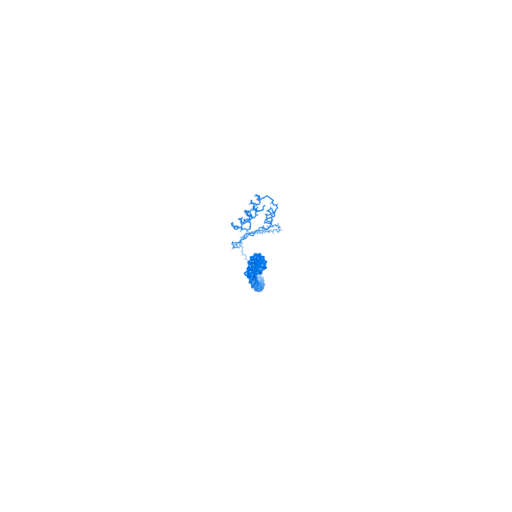00 45.84 175 ALA A N 1
ATOM 1403 C CA . ALA A 1 175 ? -39.053 15.158 37.695 1.00 45.84 175 ALA A CA 1
ATOM 1404 C C . ALA A 1 175 ? -38.595 15.661 39.094 1.00 45.84 175 ALA A C 1
ATOM 1406 O O . ALA A 1 175 ? -39.316 16.380 39.769 1.00 45.84 175 ALA A O 1
ATOM 1407 N N . ALA A 1 176 ? -37.298 15.378 39.366 1.00 42.47 176 ALA A N 1
ATOM 1408 C CA . ALA A 1 176 ? -36.260 16.174 40.077 1.00 42.47 176 ALA A CA 1
ATOM 1409 C C . ALA A 1 176 ? -36.487 16.579 41.565 1.00 42.47 176 ALA A C 1
ATOM 1411 O O . ALA A 1 176 ? -37.607 16.833 41.975 1.00 42.47 176 ALA A O 1
ATOM 1412 N N . GLN A 1 177 ? -35.496 16.724 42.465 1.00 44.88 177 GLN A N 1
ATOM 1413 C CA . GLN A 1 177 ? -34.033 16.443 42.531 1.00 44.88 177 GLN A CA 1
ATOM 1414 C C . GLN A 1 177 ? -33.651 16.297 44.057 1.00 44.88 177 GLN A C 1
ATOM 1416 O O . GLN A 1 177 ? -34.594 15.981 44.788 1.00 44.88 177 GLN A O 1
ATOM 1421 N N . PRO A 1 178 ? -32.424 16.505 44.638 1.00 57.72 178 PRO A N 1
ATOM 1422 C CA . PRO A 1 178 ? -31.112 16.984 44.145 1.00 57.72 178 PRO A CA 1
ATOM 1423 C C . PRO A 1 178 ?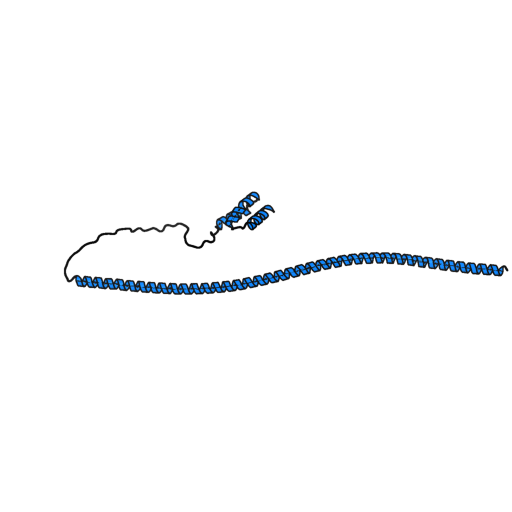 -29.884 16.127 44.602 1.00 57.72 178 PRO A C 1
ATOM 1425 O O . PRO A 1 178 ? -30.027 14.956 44.931 1.00 57.72 178 PRO A O 1
ATOM 1428 N N . SER A 1 179 ? -28.694 16.760 44.634 1.00 37.78 179 SER A N 1
ATOM 1429 C CA . SER A 1 179 ? -27.351 16.338 45.114 1.00 37.78 179 SER A CA 1
ATOM 1430 C C . SER A 1 179 ? -26.728 15.050 44.529 1.00 37.78 179 SER A C 1
ATOM 1432 O O . SER A 1 179 ? -27.282 13.971 44.672 1.00 37.78 179 SER A O 1
ATOM 1434 N N . GLY A 1 180 ? -25.519 15.077 43.958 1.00 36.31 180 GLY A N 1
ATOM 1435 C CA . GLY A 1 180 ? -24.648 16.240 43.775 1.00 36.31 180 GLY A CA 1
ATOM 1436 C C . GLY A 1 180 ? -23.280 15.913 43.176 1.00 36.31 180 GLY A C 1
ATOM 1437 O O . GLY A 1 180 ? -22.310 15.777 43.909 1.00 36.31 180 GLY A O 1
ATOM 1438 N N . THR A 1 181 ? -23.204 15.895 41.850 1.00 31.59 181 THR A N 1
ATOM 1439 C CA . THR A 1 181 ? -21.990 16.118 41.049 1.00 31.59 181 THR A CA 1
ATOM 1440 C C . THR A 1 181 ? -22.434 16.831 39.776 1.00 31.59 181 THR A C 1
ATOM 1442 O O . THR A 1 181 ? -23.462 16.484 39.195 1.00 31.59 181 THR A O 1
ATOM 1445 N N . ALA A 1 182 ? -21.716 17.877 39.376 1.00 49.03 182 ALA A N 1
ATOM 1446 C CA . ALA A 1 182 ? -22.026 18.597 38.151 1.00 49.03 182 ALA A CA 1
ATOM 1447 C C . ALA A 1 182 ? -21.332 17.902 36.978 1.00 49.03 182 ALA A C 1
ATOM 1449 O O . ALA A 1 182 ? -20.134 18.083 36.820 1.00 49.03 182 ALA A O 1
ATOM 1450 N N . ASP A 1 183 ? -22.078 17.129 36.183 1.00 40.09 183 ASP A N 1
ATOM 1451 C CA . ASP A 1 183 ? -21.722 16.868 34.784 1.00 40.09 183 ASP A CA 1
ATOM 1452 C C . ASP A 1 183 ? -22.903 16.331 33.959 1.00 40.09 183 ASP A C 1
ATOM 1454 O O . ASP A 1 183 ? -23.713 15.530 34.422 1.00 40.09 183 ASP A O 1
ATOM 1458 N N . SER A 1 184 ? -22.968 16.770 32.700 1.00 43.66 184 SER A N 1
ATOM 1459 C CA . SER A 1 184 ? -23.947 16.391 31.666 1.00 43.66 184 SER A CA 1
ATOM 1460 C C . SER A 1 184 ? -25.439 16.569 32.015 1.00 43.66 184 SER A C 1
ATOM 1462 O O . SER A 1 184 ? -26.132 15.682 32.515 1.00 43.66 184 SER A O 1
ATOM 1464 N N . SER A 1 185 ? -26.002 17.704 31.596 1.00 51.31 185 SER A N 1
ATOM 1465 C CA . SER A 1 185 ? -27.426 17.774 31.261 1.00 51.31 185 SER A CA 1
ATOM 1466 C C . SER A 1 185 ? -27.724 16.769 30.143 1.00 51.31 185 SER A C 1
ATOM 1468 O O . SER A 1 185 ? -27.321 16.987 28.999 1.00 51.31 185 SER A O 1
ATOM 1470 N N . GLY A 1 186 ? -28.404 15.667 30.472 1.00 56.91 186 GLY A N 1
ATOM 1471 C CA . GLY A 1 186 ? -28.785 14.643 29.499 1.00 56.91 186 GLY A CA 1
ATOM 1472 C C . GLY A 1 186 ? -29.570 15.259 28.342 1.00 56.91 186 GLY A C 1
ATOM 1473 O O . GLY A 1 186 ? -30.665 15.782 28.546 1.00 56.91 186 GLY A O 1
ATOM 1474 N N . ILE A 1 187 ? -28.986 15.218 27.143 1.00 67.88 187 ILE A N 1
ATOM 1475 C CA . ILE A 1 187 ? -29.565 15.800 25.931 1.00 67.88 187 ILE A CA 1
ATOM 1476 C C . ILE A 1 187 ? -30.905 15.112 25.657 1.00 67.88 187 ILE A C 1
ATOM 1478 O O . ILE A 1 187 ? -30.975 13.883 25.608 1.00 67.88 187 ILE A O 1
ATOM 1482 N N . ASP A 1 188 ? -31.971 15.889 25.455 1.00 78.56 188 ASP A N 1
ATOM 1483 C CA . ASP A 1 188 ? -33.255 15.322 25.047 1.00 78.56 188 ASP A CA 1
ATOM 1484 C C . ASP A 1 188 ? -33.139 14.784 23.614 1.00 78.56 188 ASP A C 1
ATOM 1486 O O . ASP A 1 188 ? -33.166 15.531 22.631 1.00 78.56 188 ASP A O 1
ATOM 1490 N N . TYR A 1 189 ? -33.013 13.462 23.500 1.00 83.00 189 TYR A N 1
ATOM 1491 C CA . TYR A 1 189 ? -32.923 12.747 22.231 1.00 83.00 189 TYR A CA 1
ATOM 1492 C C . TYR A 1 189 ? -34.140 12.969 21.320 1.00 83.00 189 TYR A C 1
ATOM 1494 O O . TYR A 1 189 ? -34.004 12.848 20.103 1.00 83.00 189 TYR A O 1
ATOM 1502 N N . VAL A 1 190 ? -35.314 13.322 21.861 1.00 82.88 190 VAL A N 1
ATOM 1503 C CA . VAL A 1 190 ? -36.497 13.673 21.058 1.00 82.88 190 VAL A CA 1
ATOM 1504 C C . VAL A 1 190 ? -36.288 15.027 20.383 1.00 82.88 190 VAL A C 1
ATOM 1506 O O . VAL A 1 190 ? -36.527 15.161 19.182 1.00 82.88 190 VAL A O 1
ATOM 1509 N N . TYR A 1 191 ? -35.782 16.014 21.124 1.00 84.31 191 TYR A N 1
ATOM 1510 C CA . TYR A 1 191 ? -35.457 17.330 20.579 1.00 84.31 191 TYR A CA 1
ATOM 1511 C C . TYR A 1 191 ? -34.276 17.263 19.599 1.00 84.31 191 TYR A C 1
ATOM 1513 O O . TYR A 1 191 ? -34.390 17.752 18.474 1.00 84.31 191 TYR A O 1
ATOM 1521 N N . LEU A 1 192 ? -33.189 16.569 19.959 1.00 86.56 192 LEU A N 1
ATOM 1522 C CA . LEU A 1 192 ? -32.030 16.364 19.082 1.00 86.56 192 LEU A CA 1
ATOM 1523 C C . LEU A 1 192 ? -32.419 15.674 17.764 1.00 86.56 192 LEU A C 1
ATOM 1525 O O . LEU A 1 192 ? -31.997 16.119 16.697 1.00 86.56 192 LEU A O 1
ATOM 1529 N N . LYS A 1 193 ? -33.263 14.632 17.816 1.00 86.06 193 LYS A N 1
ATOM 1530 C CA . LYS A 1 193 ? -33.794 13.965 16.616 1.00 86.06 193 LYS A CA 1
ATOM 1531 C C . LYS A 1 193 ? -34.528 14.948 15.705 1.00 86.06 193 LYS A C 1
ATOM 1533 O O . LYS A 1 193 ? -34.315 14.915 14.496 1.00 86.06 193 LYS A O 1
ATOM 1538 N N . ASN A 1 194 ? -35.376 15.807 16.267 1.00 86.69 194 ASN A N 1
ATOM 1539 C CA . ASN A 1 194 ? -36.157 16.765 15.487 1.00 86.69 194 ASN A CA 1
ATOM 1540 C C . ASN A 1 194 ? -35.265 17.842 14.849 1.00 86.69 194 ASN A C 1
ATOM 1542 O O . ASN A 1 194 ? -35.446 18.145 13.673 1.00 86.69 194 ASN A O 1
ATOM 1546 N N . VAL A 1 195 ? -34.269 18.366 15.574 1.00 85.62 195 VAL A N 1
ATOM 1547 C CA . VAL A 1 195 ? -33.324 19.366 15.040 1.00 85.62 195 VAL A CA 1
ATOM 1548 C C . VAL A 1 195 ? -32.427 18.766 13.949 1.00 85.62 195 VAL A C 1
ATOM 1550 O O . VAL A 1 195 ? -32.240 19.391 12.907 1.00 85.62 195 VAL A O 1
ATOM 1553 N N . LEU A 1 196 ? -31.926 17.537 14.128 1.00 86.62 196 LEU A N 1
ATOM 1554 C CA . LEU A 1 196 ? -31.165 16.829 13.088 1.00 86.62 196 LEU A CA 1
ATOM 1555 C C . LEU A 1 196 ? -32.017 16.533 11.846 1.00 86.62 196 LEU A C 1
ATOM 1557 O O . LEU A 1 196 ? -31.546 16.719 10.725 1.00 86.62 196 LEU A O 1
ATOM 1561 N N . LEU A 1 197 ? -33.273 16.113 12.029 1.00 88.81 197 LEU A N 1
ATOM 1562 C CA . LEU A 1 197 ? -34.191 15.863 10.918 1.00 88.81 197 LEU A CA 1
ATOM 1563 C C . LEU A 1 197 ? -34.487 17.157 10.145 1.00 88.81 197 LEU A C 1
ATOM 1565 O O . LEU A 1 197 ? -34.352 17.172 8.926 1.00 88.81 197 LEU A O 1
ATOM 1569 N N . GLN A 1 198 ? -34.778 18.255 10.849 1.00 84.00 198 GLN A N 1
ATOM 1570 C CA . GLN A 1 198 ? -34.994 19.576 10.253 1.00 84.00 198 GLN A CA 1
ATOM 1571 C C . GLN A 1 198 ? -33.752 20.084 9.501 1.00 84.00 198 GLN A C 1
ATOM 1573 O O . GLN A 1 198 ? -33.876 20.662 8.422 1.00 84.00 198 GLN A O 1
ATOM 1578 N N . PHE A 1 199 ? -32.549 19.842 10.030 1.00 86.25 199 PHE A N 1
ATOM 1579 C CA . PHE A 1 199 ? -31.291 20.184 9.363 1.00 86.25 199 PHE A CA 1
ATOM 1580 C C . PHE A 1 199 ? -31.083 19.396 8.058 1.00 86.25 199 PHE A C 1
ATOM 1582 O O . PHE A 1 199 ? -30.655 19.966 7.051 1.00 86.25 199 PHE A O 1
ATOM 1589 N N . MET A 1 200 ? -31.405 18.096 8.056 1.00 83.12 200 MET A N 1
ATOM 1590 C CA . MET A 1 200 ? -31.296 17.234 6.872 1.00 83.12 200 MET A CA 1
ATOM 1591 C C . MET A 1 200 ? -32.390 17.491 5.825 1.00 83.12 200 MET A C 1
ATOM 1593 O O . MET A 1 200 ? -32.128 17.352 4.631 1.00 83.12 200 MET A O 1
ATOM 1597 N N . GLU A 1 201 ? -33.600 17.854 6.251 1.00 86.81 201 GLU A N 1
ATOM 1598 C CA . GLU A 1 201 ? -34.732 18.163 5.370 1.00 86.81 201 GLU A CA 1
ATOM 1599 C C . GLU A 1 201 ? -34.563 19.520 4.666 1.00 86.81 201 GLU A C 1
ATOM 1601 O O . GLU A 1 201 ? -34.952 19.684 3.505 1.00 86.81 201 GLU A O 1
ATOM 1606 N N . GLN A 1 202 ? -33.950 20.495 5.343 1.00 84.00 202 GLN A N 1
ATOM 1607 C CA . GLN A 1 202 ? -33.851 21.857 4.837 1.00 84.00 202 GLN A CA 1
ATOM 1608 C C . GLN A 1 202 ? -32.864 21.975 3.667 1.00 84.00 202 GLN A C 1
ATOM 1610 O O . GLN A 1 202 ? -31.654 21.846 3.832 1.00 84.00 202 GLN A O 1
ATOM 1615 N N . ARG A 1 203 ? -33.375 22.296 2.471 1.00 75.94 203 ARG A N 1
ATOM 1616 C CA . ARG A 1 203 ? -32.568 22.406 1.236 1.00 75.94 203 ARG A CA 1
ATOM 1617 C C . ARG A 1 203 ? -31.845 23.746 1.061 1.00 75.94 203 ARG A C 1
ATOM 1619 O O . ARG A 1 203 ? -30.998 23.859 0.177 1.00 75.94 203 ARG A O 1
ATOM 1626 N N . ASP A 1 204 ? -32.192 24.764 1.849 1.00 86.06 204 ASP A N 1
ATOM 1627 C CA . ASP A 1 204 ? -31.548 26.080 1.798 1.00 86.06 204 ASP A CA 1
ATOM 1628 C C . ASP A 1 204 ? -30.358 26.166 2.766 1.00 86.06 204 ASP A C 1
ATOM 1630 O O . ASP A 1 204 ? -30.508 26.114 3.990 1.00 86.06 204 ASP A O 1
ATOM 1634 N N . LYS A 1 205 ? -29.175 26.386 2.187 1.00 84.19 205 LYS A N 1
ATOM 1635 C CA . LYS A 1 205 ? -27.884 26.510 2.873 1.00 84.19 205 LYS A CA 1
ATOM 1636 C C . LYS A 1 205 ? -27.883 27.619 3.928 1.00 84.19 205 LYS A C 1
ATOM 1638 O O . LYS A 1 205 ? -27.261 27.450 4.971 1.00 84.19 205 LYS A O 1
ATOM 1643 N N . LYS A 1 206 ? -28.606 28.728 3.708 1.00 83.06 206 LYS A N 1
ATOM 1644 C CA . LYS A 1 206 ? -28.694 29.830 4.690 1.00 83.06 206 LYS A CA 1
ATOM 1645 C C . LYS A 1 206 ? -29.406 29.393 5.969 1.00 83.06 206 LYS A C 1
ATOM 1647 O O . LYS A 1 206 ? -28.994 29.749 7.070 1.00 83.06 206 LYS A O 1
ATOM 1652 N N . HIS A 1 207 ? -30.456 28.592 5.820 1.00 82.56 207 HIS A N 1
ATOM 1653 C CA . HIS A 1 207 ? -31.207 28.049 6.945 1.00 82.56 207 HIS A CA 1
ATOM 1654 C C . HIS A 1 207 ? -30.456 26.896 7.629 1.00 82.56 207 HIS A C 1
ATOM 1656 O O . HIS A 1 207 ? -30.483 26.812 8.854 1.00 82.56 207 HIS A O 1
ATOM 1662 N N . GLN A 1 208 ? -29.724 26.062 6.878 1.00 84.31 208 GLN A N 1
ATOM 1663 C CA . GLN A 1 208 ? -28.803 25.083 7.470 1.00 84.31 208 GLN A CA 1
ATOM 1664 C C . GLN A 1 208 ? -27.711 25.768 8.306 1.00 84.31 208 GLN A C 1
ATOM 1666 O O . GLN A 1 208 ? -27.497 25.376 9.448 1.00 84.31 208 GLN A O 1
ATOM 1671 N N . GLN A 1 209 ? -27.080 26.836 7.799 1.00 84.94 209 GLN A N 1
ATOM 1672 C CA . GLN A 1 209 ? -26.086 27.617 8.549 1.00 84.94 209 GLN A CA 1
ATOM 1673 C C . GLN A 1 209 ? -26.651 28.194 9.859 1.00 84.94 209 GLN A C 1
ATOM 1675 O O . GLN A 1 209 ? -25.979 28.135 10.887 1.00 84.94 209 GLN A O 1
ATOM 1680 N N . ALA A 1 210 ? -27.897 28.681 9.862 1.00 83.94 210 ALA A N 1
ATOM 1681 C CA . ALA A 1 210 ? -28.558 29.185 11.071 1.00 83.94 210 ALA A CA 1
ATOM 1682 C C . ALA A 1 210 ? -28.820 28.103 12.143 1.00 83.94 210 ALA A C 1
ATOM 1684 O O . ALA A 1 210 ? -28.947 28.429 13.322 1.00 83.94 210 ALA A O 1
ATOM 1685 N N . LEU A 1 211 ? -28.875 26.824 11.756 1.00 84.62 211 LEU A N 1
ATOM 1686 C CA . LEU A 1 211 ? -29.049 25.689 12.669 1.00 84.62 211 LEU A CA 1
ATOM 1687 C C . LEU A 1 211 ? -27.722 25.159 13.246 1.00 84.62 211 LEU A C 1
ATOM 1689 O O . LEU A 1 211 ? -27.756 24.429 14.236 1.00 84.62 211 LEU A O 1
ATOM 1693 N N . ILE A 1 212 ? -26.560 25.536 12.693 1.00 84.81 212 ILE A N 1
ATOM 1694 C CA . ILE A 1 212 ? -25.247 25.062 13.175 1.00 84.81 212 ILE A CA 1
ATOM 1695 C C . ILE A 1 212 ? -24.983 25.461 14.639 1.00 84.81 212 ILE A C 1
ATOM 1697 O O . ILE A 1 212 ? -24.630 24.567 15.406 1.00 84.81 212 ILE A O 1
ATOM 1701 N N . PRO A 1 213 ? -25.218 26.712 15.095 1.00 86.62 213 PRO A N 1
ATOM 1702 C CA . PRO A 1 213 ? -25.034 27.066 16.507 1.00 86.62 213 PRO A CA 1
ATOM 1703 C C . PRO A 1 213 ? -25.993 26.318 17.445 1.00 86.62 213 PRO A C 1
ATOM 1705 O O . PRO A 1 213 ? -25.642 26.004 18.579 1.00 86.62 213 PRO A O 1
ATOM 1708 N N . VAL A 1 214 ? -27.204 25.991 16.974 1.00 84.25 214 VAL A N 1
ATOM 1709 C CA . VAL A 1 214 ? -28.199 25.229 17.751 1.00 84.25 214 VAL A CA 1
ATOM 1710 C C . VAL A 1 214 ? -27.753 23.773 17.910 1.00 84.25 214 VAL A C 1
ATOM 1712 O O . VAL A 1 214 ? -27.811 23.228 19.011 1.00 84.25 214 VAL A O 1
ATOM 1715 N N . LEU A 1 215 ? -27.247 23.160 16.835 1.00 83.62 215 LEU A N 1
ATOM 1716 C CA . LEU A 1 215 ? -26.600 21.847 16.886 1.00 83.62 215 LEU A CA 1
ATOM 1717 C C . LEU A 1 215 ? -25.345 21.872 17.768 1.00 83.62 215 LEU A C 1
ATOM 1719 O O . LEU A 1 215 ? -25.148 20.941 18.541 1.00 83.62 215 LEU A O 1
ATOM 1723 N N . GLY A 1 216 ? -24.553 22.947 17.722 1.00 84.44 216 GLY A N 1
ATOM 1724 C CA . GLY A 1 216 ? -23.377 23.137 18.570 1.00 84.44 216 GLY A CA 1
ATOM 1725 C C . GLY A 1 216 ? -23.709 23.179 20.061 1.00 84.44 216 GLY A C 1
ATOM 1726 O O . GLY A 1 216 ? -23.051 22.500 20.846 1.00 84.44 216 GLY A O 1
ATOM 1727 N N . MET A 1 217 ? -24.783 23.874 20.451 1.00 82.38 217 MET A N 1
ATOM 1728 C CA . MET A 1 217 ? -25.288 23.864 21.832 1.00 82.38 217 MET A CA 1
ATOM 1729 C C . MET A 1 217 ? -25.834 22.496 22.264 1.00 82.38 217 MET A C 1
ATOM 1731 O O . MET A 1 217 ? -25.709 22.131 23.428 1.00 82.38 217 MET A O 1
ATOM 1735 N N . LEU A 1 218 ? -26.439 21.733 21.348 1.00 82.38 218 LEU A N 1
ATOM 1736 C CA . LEU A 1 218 ? -27.000 20.411 21.651 1.00 82.38 218 LEU A CA 1
ATOM 1737 C C . LEU A 1 218 ? -25.938 19.316 21.756 1.00 82.38 218 LEU A C 1
ATOM 1739 O O . LEU A 1 218 ? -26.012 18.465 22.637 1.00 82.38 218 LEU A O 1
ATOM 1743 N N . LEU A 1 219 ? -24.963 19.325 20.851 1.00 84.00 219 LEU A N 1
ATOM 1744 C CA . LEU A 1 219 ? -23.936 18.293 20.707 1.00 84.00 219 LEU A CA 1
ATOM 1745 C C . LEU A 1 219 ? -22.581 18.707 21.300 1.00 84.00 219 LEU A C 1
ATOM 1747 O O . LEU A 1 219 ? -21.618 17.960 21.167 1.00 84.00 219 LEU A O 1
ATOM 1751 N N . HIS A 1 220 ? -22.520 19.861 21.973 1.00 83.44 220 HIS A N 1
ATOM 1752 C CA . HIS A 1 220 ? -21.321 20.410 22.614 1.00 83.44 220 HIS A CA 1
ATOM 1753 C C . HIS A 1 220 ? -20.135 20.546 21.638 1.00 83.44 220 HIS A C 1
ATOM 1755 O O . HIS A 1 220 ? -19.015 20.137 21.942 1.00 83.44 220 HIS A O 1
ATOM 1761 N N . PHE A 1 221 ? -20.385 21.106 20.448 1.00 85.62 221 PHE A N 1
ATOM 1762 C CA . PHE A 1 221 ? -19.337 21.314 19.442 1.00 85.62 221 PHE A CA 1
ATOM 1763 C C . PHE A 1 221 ? -18.246 22.260 19.953 1.00 85.62 221 PHE A C 1
ATOM 1765 O O . PHE A 1 221 ? -18.526 23.290 20.571 1.00 85.62 221 PHE A O 1
ATOM 1772 N N . ASP A 1 222 ? -16.992 21.946 19.621 1.00 85.44 222 ASP A N 1
ATOM 1773 C CA . ASP A 1 222 ? -15.910 22.918 19.723 1.00 85.44 222 ASP A CA 1
ATOM 1774 C C . ASP A 1 222 ? -15.923 23.879 18.513 1.00 85.44 222 ASP A C 1
ATOM 1776 O O . ASP A 1 222 ? -16.604 23.672 17.501 1.00 85.44 222 ASP A O 1
ATOM 1780 N N . LYS A 1 223 ? -15.126 24.951 18.588 1.00 84.56 223 LYS A N 1
ATOM 1781 C CA . LYS A 1 223 ? -15.031 25.945 17.502 1.00 84.56 223 LYS A CA 1
ATOM 1782 C C . LYS A 1 223 ? -14.499 25.370 16.182 1.00 84.56 223 LYS A C 1
ATOM 1784 O O . LYS A 1 223 ? -14.679 26.001 15.143 1.00 84.56 223 LYS A O 1
ATOM 1789 N N . LYS A 1 224 ? -13.807 24.226 16.195 1.00 86.56 224 LYS A N 1
ATOM 1790 C CA . LYS A 1 224 ? -13.301 23.561 14.985 1.00 86.56 224 LYS A CA 1
ATOM 1791 C C . LYS A 1 224 ? -14.412 22.746 14.338 1.00 86.56 224 LYS A C 1
ATOM 1793 O O . LYS A 1 224 ? -14.507 22.726 13.115 1.00 86.56 224 LYS A O 1
ATOM 1798 N N . ASP A 1 225 ? -15.257 22.103 15.132 1.00 84.88 225 ASP A N 1
ATOM 1799 C CA . ASP A 1 225 ? -16.396 21.339 14.645 1.00 84.88 225 ASP A CA 1
ATOM 1800 C C . ASP A 1 225 ? -17.457 22.265 14.041 1.00 84.88 225 ASP A C 1
ATOM 1802 O O . ASP A 1 225 ? -17.854 22.037 12.899 1.00 84.88 225 ASP A O 1
ATOM 1806 N N . GLU A 1 226 ? -17.802 23.388 14.683 1.00 84.12 226 GLU A N 1
ATOM 1807 C CA . GLU A 1 226 ? -18.659 24.418 14.063 1.00 84.12 226 GLU A CA 1
ATOM 1808 C C . GLU A 1 226 ? -18.113 24.899 12.703 1.00 84.12 226 GLU A C 1
ATOM 1810 O O . GLU A 1 226 ? -18.866 25.039 11.733 1.00 84.12 226 GLU A O 1
ATOM 1815 N N . GLN A 1 227 ? -16.793 25.099 12.590 1.00 85.25 227 GLN A N 1
ATOM 1816 C CA . GLN A 1 227 ? -16.137 25.477 11.331 1.00 85.25 227 GLN A CA 1
ATOM 1817 C C . GLN A 1 227 ? -16.212 24.367 10.271 1.00 85.25 227 GLN A C 1
ATOM 1819 O O . GLN A 1 227 ? -16.547 24.657 9.120 1.00 85.25 227 GLN A O 1
ATOM 1824 N N . LYS A 1 228 ? -15.961 23.100 10.635 1.00 85.50 228 LYS A N 1
ATOM 1825 C CA . LYS A 1 228 ? -16.098 21.945 9.725 1.00 85.50 228 LYS A CA 1
ATOM 1826 C C . LYS A 1 228 ? -17.534 21.796 9.221 1.00 85.50 228 LYS A C 1
ATOM 1828 O O . LYS A 1 228 ? -17.734 21.619 8.022 1.00 85.50 228 LYS A O 1
ATOM 1833 N N . TRP A 1 229 ? -18.528 21.903 10.105 1.00 82.88 229 TRP A N 1
ATOM 1834 C CA . TRP A 1 229 ? -19.947 21.834 9.740 1.00 82.88 229 TRP A CA 1
ATOM 1835 C C . TRP A 1 229 ? -20.347 22.996 8.822 1.00 82.88 229 TRP A C 1
ATOM 1837 O O . TRP A 1 229 ? -21.008 22.778 7.806 1.00 82.88 229 TRP A O 1
ATOM 1847 N N . THR A 1 230 ? -19.870 24.212 9.103 1.00 84.25 230 THR A N 1
ATOM 1848 C CA . THR A 1 230 ? -20.115 25.386 8.247 1.00 84.25 230 THR A CA 1
ATOM 1849 C C . THR A 1 230 ? -19.487 25.212 6.862 1.00 84.25 230 THR A C 1
ATOM 1851 O O . THR A 1 230 ? -20.125 25.517 5.852 1.00 84.25 230 THR A O 1
ATOM 1854 N N . ALA A 1 231 ? -18.272 24.661 6.784 1.00 84.75 231 ALA A N 1
ATOM 1855 C CA . ALA A 1 231 ? -17.616 24.342 5.518 1.00 84.75 231 ALA A CA 1
ATOM 1856 C C . ALA A 1 231 ? -18.349 23.230 4.743 1.00 84.75 231 ALA A C 1
ATOM 1858 O O . ALA A 1 231 ? -18.554 23.362 3.537 1.00 84.75 231 ALA A O 1
ATOM 1859 N N . ALA A 1 232 ? -18.810 22.172 5.418 1.00 82.38 232 ALA A N 1
ATOM 1860 C CA . ALA A 1 232 ? -19.547 21.067 4.800 1.00 82.38 232 ALA A CA 1
ATOM 1861 C C . ALA A 1 232 ? -20.896 21.510 4.196 1.00 82.38 232 ALA A C 1
ATOM 1863 O O . ALA A 1 232 ? -21.248 21.079 3.100 1.00 82.38 232 ALA A O 1
ATOM 1864 N N . VAL A 1 233 ? -21.617 22.417 4.868 1.00 82.69 233 VAL A N 1
ATOM 1865 C CA . VAL A 1 233 ? -22.862 23.031 4.360 1.00 82.69 233 VAL A CA 1
ATOM 1866 C C . VAL A 1 233 ? -22.607 23.982 3.185 1.00 82.69 233 VAL A C 1
ATOM 1868 O O . VAL A 1 233 ? -23.466 24.145 2.324 1.00 82.69 233 VAL A O 1
ATOM 1871 N N . SER A 1 234 ? -21.431 24.613 3.133 1.00 75.88 234 SER A N 1
ATOM 1872 C CA . SER A 1 234 ? -21.116 25.640 2.128 1.00 75.88 234 SER A CA 1
ATOM 1873 C C . SER A 1 234 ? -20.449 25.094 0.855 1.00 75.88 234 SER A C 1
ATOM 1875 O O . SER A 1 234 ? -20.339 25.829 -0.124 1.00 75.88 234 SER A O 1
ATOM 1877 N N . THR A 1 235 ? -19.974 23.841 0.864 1.00 68.75 235 THR A N 1
ATOM 1878 C CA . THR A 1 235 ? -19.209 23.215 -0.240 1.00 68.75 235 THR A CA 1
ATOM 1879 C C . THR A 1 235 ? -20.027 22.281 -1.138 1.00 68.75 235 THR A C 1
ATOM 1881 O O . THR A 1 235 ? -19.568 21.930 -2.225 1.00 68.75 235 THR A O 1
ATOM 1884 N N . ARG A 1 236 ? -21.241 21.913 -0.721 1.00 55.22 236 ARG A N 1
ATOM 1885 C CA . ARG A 1 236 ? -22.327 21.433 -1.595 1.00 55.22 236 ARG A CA 1
ATOM 1886 C C . ARG A 1 236 ? -23.228 22.609 -1.934 1.00 55.22 236 ARG A C 1
ATOM 1888 O O . ARG A 1 236 ? -23.897 22.620 -2.991 1.00 55.22 236 ARG A O 1
#